Protein AF-0000000066004329 (afdb_homodimer)

InterPro domains:
  IPR001129 Membrane-associated, eicosanoid/glutathione metabolism (MAPEG) protein [PF01124] (19-105)
  IPR023352 Membrane associated eicosanoid/glutathione metabolism-like domain superfamily [G3DSA:1.20.120.550] (9-148)
  IPR023352 Membrane associated eicosanoid/glutathione metabolism-like domain superfamily [SSF161084] (10-147)
  IPR050997 Membrane-associated proteins in eicosanoid and glutathione metabolism [PTHR10250] (18-133)

Radius of gyration: 21.04 Å; Cα contacts (8 Å, |Δi|>4): 322; chains: 2; bounding box: 53×66×55 Å

Structure (mmCIF, N/CA/C/O backbone):
data_AF-0000000066004329-model_v1
#
loop_
_entity.id
_entity.type
_entity.pdbx_description
1 polymer 'Probable microsomal glutathione S-transferase'
#
loop_
_atom_site.group_PDB
_atom_site.id
_atom_site.type_symbol
_atom_site.label_atom_id
_atom_site.label_alt_id
_atom_site.label_comp_id
_atom_site.label_asym_id
_atom_site.label_entity_id
_atom_site.label_seq_id
_atom_site.pdbx_PDB_ins_code
_atom_site.Cartn_x
_atom_site.Cartn_y
_atom_site.Cartn_z
_atom_site.occupancy
_atom_site.B_iso_or_equiv
_atom_site.auth_seq_id
_atom_site.auth_comp_id
_atom_site.auth_asym_id
_atom_site.auth_atom_id
_atom_site.pdbx_PDB_model_num
ATOM 1 N N . MET A 1 1 ? -12.32 36.344 4.898 1 33.34 1 MET A N 1
ATOM 2 C CA . MET A 1 1 ? -11.141 35.875 5.637 1 33.34 1 MET A CA 1
ATOM 3 C C . MET A 1 1 ? -10.461 34.719 4.926 1 33.34 1 MET A C 1
ATOM 5 O O . MET A 1 1 ? -11.117 33.781 4.496 1 33.34 1 MET A O 1
ATOM 9 N N . PRO A 1 2 ? -9.227 34.875 4.246 1 40.78 2 PRO A N 1
ATOM 10 C CA . PRO A 1 2 ? -8.641 33.938 3.309 1 40.78 2 PRO A CA 1
ATOM 11 C C . PRO A 1 2 ? -8.672 32.5 3.838 1 40.78 2 PRO A C 1
ATOM 13 O O . PRO A 1 2 ? -8.539 32.281 5.047 1 40.78 2 PRO A O 1
ATOM 16 N N . PHE A 1 3 ? -9.594 31.609 3.475 1 46.34 3 PHE A N 1
ATOM 17 C CA . PHE A 1 3 ? -9.703 30.188 3.812 1 46.34 3 PHE A CA 1
ATOM 18 C C . PHE A 1 3 ? -8.32 29.578 4.016 1 46.34 3 PHE A C 1
ATOM 20 O O . PHE A 1 3 ? -7.535 29.469 3.072 1 46.34 3 PHE A O 1
ATOM 27 N N . ASP A 1 4 ? -7.598 29.812 5.203 1 58 4 ASP A N 1
ATOM 28 C CA . ASP A 1 4 ? -6.219 29.453 5.535 1 58 4 ASP A CA 1
ATOM 29 C C . ASP A 1 4 ? -5.957 27.984 5.273 1 58 4 ASP A C 1
ATOM 31 O O . ASP A 1 4 ? -6.344 27.125 6.07 1 58 4 ASP A O 1
ATOM 35 N N . THR A 1 5 ? -5.727 27.562 3.998 1 59.38 5 THR A N 1
ATOM 36 C CA . THR A 1 5 ? -5.5 26.219 3.508 1 59.38 5 THR A CA 1
ATOM 37 C C . THR A 1 5 ? -4.48 25.484 4.383 1 59.38 5 THR A C 1
ATOM 39 O O . THR A 1 5 ? -4.516 24.266 4.492 1 59.38 5 THR A O 1
ATOM 42 N N . LYS A 1 6 ? -3.674 26.25 4.965 1 69.44 6 LYS A N 1
ATOM 43 C CA . LYS A 1 6 ? -2.658 25.625 5.809 1 69.44 6 LYS A CA 1
ATOM 44 C C . LYS A 1 6 ? -3.268 25.094 7.105 1 69.44 6 LYS A C 1
ATOM 46 O O . LYS A 1 6 ? -2.75 24.156 7.703 1 69.44 6 LYS A O 1
ATOM 51 N N . SER A 1 7 ? -4.184 25.734 7.461 1 71.12 7 SER A N 1
ATOM 52 C CA . SER A 1 7 ? -4.84 25.297 8.688 1 71.12 7 SER A CA 1
ATOM 53 C C . SER A 1 7 ? -5.629 24 8.445 1 71.12 7 SER A C 1
ATOM 55 O O . SER A 1 7 ? -5.676 23.125 9.312 1 71.12 7 SER A O 1
ATOM 57 N N . ILE A 1 8 ? -6.113 23.891 7.234 1 74.31 8 ILE A N 1
ATOM 58 C CA . ILE A 1 8 ? -6.938 22.719 6.945 1 74.31 8 ILE A CA 1
ATOM 59 C C . ILE A 1 8 ? -6.047 21.547 6.539 1 74.31 8 ILE A C 1
ATOM 61 O O . ILE A 1 8 ? -6.273 20.422 6.965 1 74.31 8 ILE A O 1
ATOM 65 N N . PHE A 1 9 ? -5.023 21.922 5.77 1 88.38 9 PHE A N 1
ATOM 66 C CA . PHE A 1 9 ? -4.09 20.906 5.305 1 88.38 9 PHE A CA 1
ATOM 67 C C . PHE A 1 9 ? -2.67 21.219 5.754 1 88.38 9 PHE A C 1
ATOM 69 O O . PHE A 1 9 ? -1.86 21.719 4.969 1 88.38 9 PHE A O 1
ATOM 76 N N . PRO A 1 10 ? -2.332 20.859 6.988 1 90.56 10 PRO A N 1
ATOM 77 C CA . PRO A 1 10 ? -1.001 21.188 7.512 1 90.56 10 PRO A CA 1
ATOM 78 C C . PRO A 1 10 ? 0.114 20.438 6.781 1 90.56 10 PRO A C 1
ATOM 80 O O . PRO A 1 10 ? -0.111 19.344 6.25 1 90.56 10 PRO A O 1
ATOM 83 N N . ASP A 1 11 ? 1.313 20.953 6.879 1 91.56 11 ASP A N 1
ATOM 84 C CA . ASP A 1 11 ? 2.473 20.406 6.184 1 91.56 11 ASP A CA 1
ATOM 85 C C . ASP A 1 11 ? 2.777 18.984 6.66 1 91.56 11 ASP A C 1
ATOM 87 O O . ASP A 1 11 ? 3.178 18.125 5.867 1 91.56 11 ASP A O 1
ATOM 91 N N . PHE A 1 12 ? 2.576 18.844 7.902 1 93.5 12 PHE A N 1
ATOM 92 C CA . PHE A 1 12 ? 3 17.562 8.445 1 93.5 12 PHE A CA 1
ATOM 93 C C . PHE A 1 12 ? 2.084 16.438 7.973 1 93.5 12 PHE A C 1
ATOM 95 O O . PHE A 1 12 ? 2.42 15.258 8.102 1 93.5 12 PHE A O 1
ATOM 102 N N . ILE A 1 13 ? 0.948 16.75 7.336 1 94.56 13 ILE A N 1
ATOM 103 C CA . ILE A 1 13 ? 0.066 15.766 6.738 1 94.56 13 ILE A CA 1
ATOM 104 C C . ILE A 1 13 ? 0.256 15.75 5.223 1 94.56 13 ILE A C 1
ATOM 106 O O . ILE A 1 13 ? 0.334 14.68 4.609 1 94.56 13 ILE A O 1
ATOM 110 N N . VAL A 1 14 ? 0.381 16.875 4.617 1 94.94 14 VAL A N 1
ATOM 111 C CA . VAL A 1 14 ? 0.378 17 3.164 1 94.94 14 VAL A CA 1
ATOM 112 C C . VAL A 1 14 ? 1.666 16.406 2.596 1 94.94 14 VAL A C 1
ATOM 114 O O . VAL A 1 14 ? 1.635 15.672 1.605 1 94.94 14 VAL A O 1
ATOM 117 N N . PHE A 1 15 ? 2.789 16.688 3.215 1 95.69 15 PHE A N 1
ATOM 118 C CA . PHE A 1 15 ? 4.07 16.266 2.662 1 95.69 15 PHE A CA 1
ATOM 119 C C . PHE A 1 15 ? 4.195 14.75 2.686 1 95.69 15 PHE A C 1
ATOM 121 O O . PHE A 1 15 ? 4.48 14.133 1.659 1 95.69 15 PHE A O 1
ATOM 128 N N . PRO A 1 16 ? 3.932 14.125 3.793 1 97.06 16 PRO A N 1
ATOM 129 C CA . PRO A 1 16 ? 4 12.664 3.762 1 97.06 16 PRO A CA 1
ATOM 130 C C . PRO A 1 16 ? 2.91 12.047 2.891 1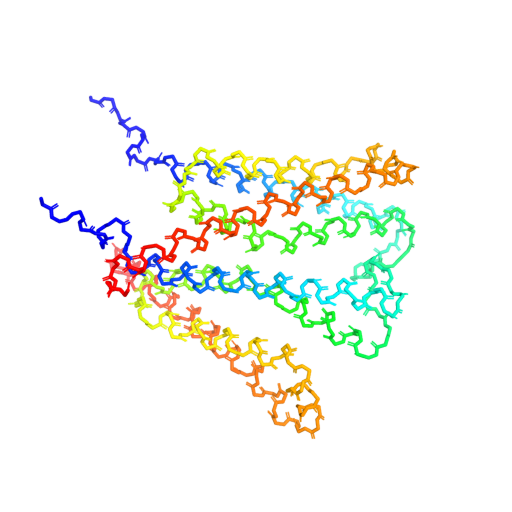 97.06 16 PRO A C 1
ATOM 132 O O . PRO A 1 16 ? 3.102 10.961 2.338 1 97.06 16 PRO A O 1
ATOM 135 N N . SER A 1 17 ? 1.76 12.703 2.787 1 97.25 17 SER A N 1
ATOM 136 C CA . SER A 1 17 ? 0.718 12.219 1.892 1 97.25 17 SER A CA 1
ATOM 137 C C . SER A 1 17 ? 1.188 12.227 0.441 1 97.25 17 SER A C 1
ATOM 139 O O . SER A 1 17 ? 0.884 11.305 -0.322 1 97.25 17 SER A O 1
ATOM 141 N N . ALA A 1 18 ? 1.884 13.273 0.09 1 97 18 ALA A N 1
ATOM 142 C CA . ALA A 1 18 ? 2.42 13.359 -1.266 1 97 18 ALA A CA 1
ATOM 143 C C . ALA A 1 18 ? 3.412 12.234 -1.538 1 97 18 ALA A C 1
ATOM 145 O O . ALA A 1 18 ? 3.326 11.562 -2.566 1 97 18 ALA A O 1
ATOM 146 N N . ILE A 1 19 ? 4.328 11.984 -0.603 1 97.12 19 ILE A N 1
ATOM 147 C CA . ILE A 1 19 ? 5.312 10.914 -0.727 1 97.12 19 ILE A CA 1
ATOM 148 C C . ILE A 1 19 ? 4.598 9.562 -0.813 1 97.12 19 ILE A C 1
ATOM 150 O O . ILE A 1 19 ? 4.934 8.727 -1.653 1 97.12 19 ILE A O 1
ATOM 154 N N . SER A 1 20 ? 3.615 9.359 0.033 1 97.81 20 SER A N 1
ATOM 155 C CA . SER A 1 20 ? 2.873 8.102 0.081 1 97.81 20 SER A CA 1
ATOM 156 C C . SER A 1 20 ? 2.139 7.844 -1.23 1 97.81 20 SER A C 1
ATOM 158 O O . SER A 1 20 ? 2.146 6.723 -1.739 1 97.81 20 SER A O 1
ATOM 160 N N . THR A 1 21 ? 1.52 8.883 -1.76 1 97.56 21 THR A N 1
ATOM 161 C CA . THR A 1 21 ? 0.767 8.742 -3.002 1 97.56 21 THR A CA 1
ATOM 162 C C . THR A 1 21 ? 1.693 8.375 -4.156 1 97.56 21 THR A C 1
ATOM 164 O O . THR A 1 21 ? 1.368 7.504 -4.969 1 97.56 21 THR A O 1
ATOM 167 N N . ILE A 1 22 ? 2.836 8.984 -4.227 1 96.88 22 ILE A N 1
ATOM 168 C CA . ILE A 1 22 ? 3.801 8.672 -5.277 1 96.88 22 ILE A CA 1
ATOM 169 C C . ILE A 1 22 ? 4.348 7.262 -5.078 1 96.88 22 ILE A C 1
ATOM 171 O O . ILE A 1 22 ? 4.531 6.52 -6.043 1 96.88 22 ILE A O 1
ATOM 175 N N . ALA A 1 23 ? 4.629 6.898 -3.873 1 97.12 23 ALA A N 1
ATOM 176 C CA . ALA A 1 23 ? 5.129 5.562 -3.566 1 97.12 23 ALA A CA 1
ATOM 177 C C . ALA A 1 23 ? 4.129 4.488 -3.99 1 97.12 23 ALA A C 1
ATOM 179 O O . ALA A 1 23 ? 4.508 3.488 -4.605 1 97.12 23 ALA A O 1
ATOM 180 N N . ILE A 1 24 ? 2.869 4.707 -3.672 1 97.62 24 ILE A N 1
ATOM 181 C CA . ILE A 1 24 ? 1.822 3.766 -4.055 1 97.62 24 ILE A CA 1
ATOM 182 C C . ILE A 1 24 ? 1.691 3.727 -5.574 1 97.62 24 ILE A C 1
ATOM 184 O O . ILE A 1 24 ? 1.466 2.664 -6.156 1 97.62 24 ILE A O 1
ATOM 188 N N . GLY A 1 25 ? 1.796 4.859 -6.191 1 96.56 25 GLY A N 1
ATOM 189 C CA . GLY A 1 25 ? 1.814 4.898 -7.645 1 96.56 25 GLY A CA 1
ATOM 190 C C . GLY A 1 25 ? 2.947 4.094 -8.25 1 96.56 25 GLY A C 1
ATOM 191 O O . GLY A 1 25 ? 2.744 3.357 -9.219 1 96.56 25 GLY A O 1
ATOM 192 N N . LEU A 1 26 ? 4.125 4.285 -7.738 1 95 26 LEU A N 1
ATOM 193 C CA . LEU A 1 26 ? 5.277 3.525 -8.203 1 95 26 LEU A CA 1
ATOM 194 C C . LEU A 1 26 ? 5.039 2.027 -8.047 1 95 26 LEU A C 1
ATOM 196 O O . LEU A 1 26 ? 5.336 1.247 -8.953 1 95 26 LEU A O 1
ATOM 200 N N . TRP A 1 27 ? 4.586 1.646 -6.891 1 95.56 27 TRP A N 1
ATOM 201 C CA . TRP A 1 27 ? 4.246 0.251 -6.637 1 95.56 27 TRP A CA 1
ATOM 202 C C . TRP A 1 27 ? 3.262 -0.268 -7.68 1 95.56 27 TRP A C 1
ATOM 204 O O . TRP A 1 27 ? 3.395 -1.396 -8.164 1 95.56 27 TRP A O 1
ATOM 214 N N . SER A 1 28 ? 2.264 0.532 -8.07 1 95.81 28 SER A N 1
ATOM 215 C CA . SER A 1 28 ? 1.274 0.151 -9.078 1 95.81 28 SER A CA 1
ATOM 216 C C . SER A 1 28 ? 1.923 -0.049 -10.445 1 95.81 28 SER A C 1
ATOM 218 O O . SER A 1 28 ? 1.551 -0.961 -11.18 1 95.81 28 SER A O 1
ATOM 220 N N . VAL A 1 29 ? 2.787 0.798 -10.789 1 93.5 29 VAL A N 1
ATOM 221 C CA . VAL A 1 29 ? 3.512 0.669 -12.047 1 93.5 29 VAL A CA 1
ATOM 222 C C . VAL A 1 29 ? 4.32 -0.626 -12.047 1 93.5 29 VAL A C 1
ATOM 224 O O . VAL A 1 29 ? 4.332 -1.357 -13.047 1 93.5 29 VAL A O 1
ATOM 227 N N . GLN A 1 30 ? 4.973 -0.889 -10.969 1 93.38 30 GLN A N 1
ATOM 228 C CA . GLN A 1 30 ? 5.754 -2.115 -10.852 1 93.38 30 GLN A CA 1
ATOM 229 C C . GLN A 1 30 ? 4.859 -3.348 -10.945 1 93.38 30 GLN A C 1
ATOM 231 O O . GLN A 1 30 ? 5.25 -4.363 -11.523 1 93.38 30 GLN A O 1
ATOM 236 N N . ALA A 1 31 ? 3.703 -3.25 -10.336 1 93.94 31 ALA A N 1
ATOM 237 C CA . ALA A 1 31 ? 2.738 -4.344 -10.438 1 93.94 31 ALA A CA 1
ATOM 238 C C . ALA A 1 31 ? 2.35 -4.602 -11.891 1 93.94 31 ALA A C 1
ATOM 240 O O . ALA A 1 31 ? 2.262 -5.754 -12.32 1 93.94 31 ALA A O 1
ATOM 241 N N . TYR A 1 32 ? 2.129 -3.537 -12.57 1 92.5 32 TYR A N 1
ATOM 242 C CA . TYR A 1 32 ? 1.794 -3.652 -13.984 1 92.5 32 TYR A CA 1
ATOM 243 C C . TYR A 1 32 ? 2.941 -4.277 -14.766 1 92.5 32 TYR A C 1
ATOM 245 O O . TYR A 1 32 ? 2.725 -5.164 -15.594 1 92.5 32 TYR A O 1
ATOM 253 N N . LYS A 1 33 ? 4.09 -3.785 -14.523 1 91.94 33 LYS A N 1
ATOM 254 C CA . LYS A 1 33 ? 5.27 -4.328 -15.195 1 91.94 33 LYS A CA 1
ATOM 255 C C . LYS A 1 33 ? 5.426 -5.82 -14.906 1 91.94 33 LYS A C 1
ATOM 257 O O . LYS A 1 33 ? 5.797 -6.59 -15.797 1 91.94 33 LYS A O 1
ATOM 262 N N . LEU A 1 34 ? 5.164 -6.234 -13.68 1 93.06 34 LEU A N 1
ATOM 263 C CA . LEU A 1 34 ? 5.238 -7.645 -13.32 1 93.06 34 LEU A CA 1
ATOM 264 C C . LEU A 1 34 ? 4.195 -8.453 -14.078 1 93.06 34 LEU A C 1
ATOM 266 O O . LEU A 1 34 ? 4.48 -9.562 -14.547 1 93.06 34 LEU A O 1
ATOM 270 N N . GLY A 1 35 ? 2.957 -7.934 -14.18 1 92.62 35 GLY A N 1
ATOM 271 C CA . GLY A 1 35 ? 1.934 -8.602 -14.969 1 92.62 35 GLY A CA 1
ATOM 272 C C . GLY A 1 35 ? 2.346 -8.828 -16.406 1 92.62 35 GLY A C 1
ATOM 273 O O . GLY A 1 35 ? 2.141 -9.914 -16.953 1 92.62 35 GLY A O 1
ATOM 274 N N . GLU A 1 36 ? 2.939 -7.773 -17 1 93.69 36 GLU A N 1
ATOM 275 C CA . GLU A 1 36 ? 3.418 -7.883 -18.375 1 93.69 36 GLU A CA 1
ATOM 276 C C . GLU A 1 36 ? 4.543 -8.906 -18.484 1 93.69 36 GLU A C 1
ATOM 278 O O . GLU A 1 36 ? 4.605 -9.664 -19.469 1 93.69 36 GLU A O 1
ATOM 283 N N . ALA A 1 37 ? 5.395 -8.914 -17.516 1 91.62 37 ALA A N 1
ATOM 284 C CA . ALA A 1 37 ? 6.508 -9.859 -17.516 1 91.62 37 ALA A CA 1
ATOM 285 C C . ALA A 1 37 ? 6.004 -11.297 -17.391 1 91.62 37 ALA A C 1
ATOM 287 O O . ALA A 1 37 ? 6.57 -12.211 -18 1 91.62 37 ALA A O 1
ATOM 288 N N . ARG A 1 38 ? 4.988 -11.531 -16.641 1 93 38 ARG A N 1
ATOM 289 C CA . ARG A 1 38 ? 4.418 -12.867 -16.516 1 93 38 ARG A CA 1
ATOM 290 C C . ARG A 1 38 ? 3.895 -13.383 -17.844 1 93 38 ARG A C 1
ATOM 292 O O . ARG A 1 38 ? 4.059 -14.555 -18.172 1 93 38 ARG A O 1
ATOM 299 N N . LYS A 1 39 ? 3.289 -12.477 -18.562 1 93.75 39 LYS A N 1
ATOM 300 C CA . LYS A 1 39 ? 2.807 -12.844 -19.891 1 93.75 39 LYS A CA 1
ATOM 301 C C . LYS A 1 39 ? 3.969 -13.125 -20.844 1 93.75 39 LYS A C 1
ATOM 303 O O . LYS A 1 39 ? 3.951 -14.109 -21.578 1 93.75 39 LYS A O 1
ATOM 308 N N . ARG A 1 40 ? 4.91 -12.328 -20.797 1 93.44 40 ARG A N 1
ATOM 309 C CA . ARG A 1 40 ? 6.055 -12.406 -21.703 1 93.44 40 ARG A CA 1
ATOM 310 C C . ARG A 1 40 ? 6.855 -13.68 -21.453 1 93.44 40 ARG A C 1
ATOM 312 O O . ARG A 1 40 ? 7.312 -14.328 -22.406 1 93.44 40 ARG A O 1
ATOM 319 N N . TYR A 1 41 ? 7.035 -14.102 -20.188 1 93.94 41 TYR A N 1
ATOM 320 C CA . TYR A 1 41 ? 7.891 -15.227 -19.844 1 93.94 41 TYR A CA 1
ATOM 321 C C . TYR A 1 41 ? 7.062 -16.453 -19.484 1 93.94 41 TYR A C 1
ATOM 323 O O . TYR A 1 41 ? 7.605 -17.484 -19.094 1 93.94 41 TYR A O 1
ATOM 331 N N . ASN A 1 42 ? 5.727 -16.328 -19.516 1 93.31 42 ASN A N 1
ATOM 332 C CA . ASN A 1 42 ? 4.785 -17.422 -19.297 1 93.31 42 ASN A CA 1
ATOM 333 C C . ASN A 1 42 ? 4.957 -18.031 -17.906 1 93.31 42 ASN A C 1
ATOM 335 O O . ASN A 1 42 ? 5.102 -19.25 -17.766 1 93.31 42 ASN A O 1
ATOM 339 N N . VAL A 1 43 ? 5.086 -17.25 -16.922 1 91.31 43 VAL A N 1
ATOM 340 C CA . VAL A 1 43 ? 5.152 -17.656 -15.531 1 91.31 43 VAL A CA 1
ATOM 341 C C . VAL A 1 43 ? 3.842 -17.312 -14.828 1 91.31 43 VAL A C 1
ATOM 343 O O . VAL A 1 43 ? 3.502 -16.141 -14.672 1 91.31 43 VAL A O 1
ATOM 346 N N . LYS A 1 44 ? 3.137 -18.344 -14.383 1 88.5 44 LYS A N 1
ATOM 347 C CA . LYS A 1 44 ? 1.84 -18.125 -13.75 1 88.5 44 LYS A CA 1
ATOM 348 C C . LYS A 1 44 ? 2 -17.797 -12.266 1 88.5 44 LYS A C 1
ATOM 350 O O . LYS A 1 44 ? 2.82 -18.406 -11.578 1 88.5 44 LYS A O 1
ATOM 355 N N . ALA A 1 45 ? 1.185 -16.922 -11.773 1 86.38 45 ALA A N 1
ATOM 356 C CA . ALA A 1 45 ? 1.161 -16.625 -10.336 1 86.38 45 ALA A CA 1
ATOM 357 C C . ALA A 1 45 ? 0.725 -17.859 -9.539 1 86.38 45 ALA A C 1
ATOM 359 O O . ALA A 1 45 ? -0.097 -18.641 -10.008 1 86.38 45 ALA A O 1
ATOM 360 N N . PRO A 1 46 ? 1.334 -18.031 -8.477 1 87.75 46 PRO A N 1
ATOM 361 C CA . PRO A 1 46 ? 2.217 -17.219 -7.641 1 87.75 46 PRO A CA 1
ATOM 362 C C . PRO A 1 46 ? 3.691 -17.562 -7.82 1 87.75 46 PRO A C 1
ATOM 364 O O . PRO A 1 46 ? 4.523 -17.203 -6.984 1 87.75 46 PRO A O 1
ATOM 367 N N . HIS A 1 47 ? 4.027 -18.297 -8.844 1 88.12 47 HIS A N 1
ATOM 368 C CA . HIS A 1 47 ? 5.406 -18.703 -9.086 1 88.12 47 HIS A CA 1
ATOM 369 C C . HIS A 1 47 ? 6.297 -17.5 -9.359 1 88.12 47 HIS A C 1
ATOM 371 O O . HIS A 1 47 ? 5.867 -16.547 -10.008 1 88.12 47 HIS A O 1
ATOM 377 N N . VAL A 1 48 ? 7.508 -17.531 -8.812 1 88.44 48 VAL A N 1
ATOM 378 C CA . VAL A 1 48 ? 8.398 -16.406 -9.031 1 88.44 48 VAL A CA 1
ATOM 379 C C . VAL A 1 48 ? 9.734 -16.891 -9.586 1 88.44 48 VAL A C 1
ATOM 381 O O . VAL A 1 48 ? 10.703 -16.125 -9.648 1 88.44 48 VAL A O 1
ATOM 384 N N . GLN A 1 49 ? 9.805 -18.109 -9.969 1 88.81 49 GLN A N 1
ATOM 385 C CA . GLN A 1 49 ? 11.031 -18.641 -10.547 1 88.81 49 GLN A CA 1
ATOM 386 C C . GLN A 1 49 ? 10.922 -18.734 -12.07 1 88.81 49 GLN A C 1
ATOM 388 O O . GLN A 1 49 ? 9.867 -19.062 -12.602 1 88.81 49 GLN A O 1
ATOM 393 N N . GLY A 1 50 ? 12 -18.406 -12.758 1 88 50 GLY A N 1
ATOM 394 C CA . GLY A 1 50 ? 12.047 -18.453 -14.211 1 88 50 GLY A CA 1
ATOM 395 C C . GLY A 1 50 ? 13.234 -17.719 -14.797 1 88 50 GLY A C 1
ATOM 396 O O . GLY A 1 50 ? 14.367 -17.922 -14.367 1 88 50 GLY A O 1
ATOM 397 N N . ASP A 1 51 ? 12.984 -16.953 -15.828 1 90.5 51 ASP A N 1
ATOM 398 C CA . ASP A 1 51 ? 14.008 -16.141 -16.5 1 90.5 51 ASP A CA 1
ATOM 399 C C . ASP A 1 51 ? 14.602 -15.109 -15.531 1 90.5 51 ASP A C 1
ATOM 401 O O . ASP A 1 51 ? 13.883 -14.531 -14.719 1 90.5 51 ASP A O 1
ATOM 405 N N . PRO A 1 52 ? 15.898 -14.953 -15.625 1 87.44 52 PRO A N 1
ATOM 406 C CA . PRO A 1 52 ? 16.562 -14.016 -14.711 1 87.44 52 PRO A CA 1
ATOM 407 C C . PRO A 1 52 ? 15.945 -12.617 -14.758 1 87.44 52 PRO A C 1
ATOM 409 O O . PRO A 1 52 ? 15.852 -11.945 -13.727 1 87.44 52 PRO A O 1
ATOM 412 N N . GLU A 1 53 ? 15.617 -12.227 -15.922 1 86.75 53 GLU A N 1
ATOM 413 C CA . GLU A 1 53 ? 15 -10.906 -16.031 1 86.75 53 GLU A CA 1
ATOM 414 C C . GLU A 1 53 ? 13.633 -10.867 -15.359 1 86.75 53 GLU A C 1
ATOM 416 O O . GLU A 1 53 ? 13.281 -9.883 -14.711 1 86.75 53 GLU A O 1
ATOM 421 N N . PHE A 1 54 ? 12.898 -11.906 -15.5 1 91.38 54 PHE A N 1
ATOM 422 C CA . PHE A 1 54 ? 11.617 -12 -14.82 1 91.38 54 PHE A CA 1
ATOM 423 C C . PHE A 1 54 ? 11.805 -11.992 -13.305 1 91.38 54 PHE A C 1
ATOM 425 O O . PHE A 1 54 ? 11.102 -11.273 -12.594 1 91.38 54 PHE A O 1
ATOM 432 N N . GLU A 1 55 ? 12.766 -12.773 -12.852 1 89.88 55 GLU A N 1
ATOM 433 C CA . GLU A 1 55 ? 13.023 -12.859 -11.422 1 89.88 55 GLU A CA 1
ATOM 434 C C . GLU A 1 55 ? 13.414 -11.5 -10.844 1 89.88 55 GLU A C 1
ATOM 436 O O . GLU A 1 55 ? 13.062 -11.172 -9.711 1 89.88 55 GLU A O 1
ATOM 441 N N . ARG A 1 56 ? 14.125 -10.781 -11.633 1 87.44 56 ARG A N 1
ATOM 442 C CA . ARG A 1 56 ? 14.516 -9.445 -11.188 1 87.44 56 ARG A CA 1
ATOM 443 C C . ARG A 1 56 ? 13.305 -8.539 -11.047 1 87.44 56 ARG A C 1
ATOM 445 O O . ARG A 1 56 ? 13.164 -7.836 -10.047 1 87.44 56 ARG A O 1
ATOM 452 N N . ILE A 1 57 ? 12.438 -8.508 -12.023 1 89.62 57 ILE A N 1
ATOM 453 C CA . ILE A 1 57 ? 11.227 -7.691 -11.992 1 89.62 57 ILE A CA 1
ATOM 454 C C . ILE A 1 57 ? 10.352 -8.102 -10.812 1 89.62 57 ILE A C 1
ATOM 456 O O . ILE A 1 57 ? 9.844 -7.242 -10.086 1 89.62 57 ILE A O 1
ATOM 460 N N . ALA A 1 58 ? 10.258 -9.406 -10.617 1 91.25 58 ALA A N 1
ATOM 461 C CA . ALA A 1 58 ? 9.453 -9.922 -9.516 1 91.25 58 ALA A CA 1
ATOM 462 C C . ALA A 1 58 ? 10.039 -9.516 -8.172 1 91.25 58 ALA A C 1
ATOM 464 O O . ALA A 1 58 ? 9.297 -9.148 -7.254 1 91.25 58 ALA A O 1
ATOM 465 N N . HIS A 1 59 ? 11.305 -9.57 -8.078 1 89.19 59 HIS A N 1
ATOM 466 C CA . HIS A 1 59 ? 11.984 -9.211 -6.832 1 89.19 59 HIS A CA 1
ATOM 467 C C . HIS A 1 59 ? 11.805 -7.727 -6.516 1 89.19 59 HIS A C 1
ATOM 469 O O . HIS A 1 59 ? 11.586 -7.359 -5.359 1 89.19 59 HIS A O 1
ATOM 475 N N . GLU A 1 60 ? 11.945 -6.902 -7.496 1 88.5 60 GLU A N 1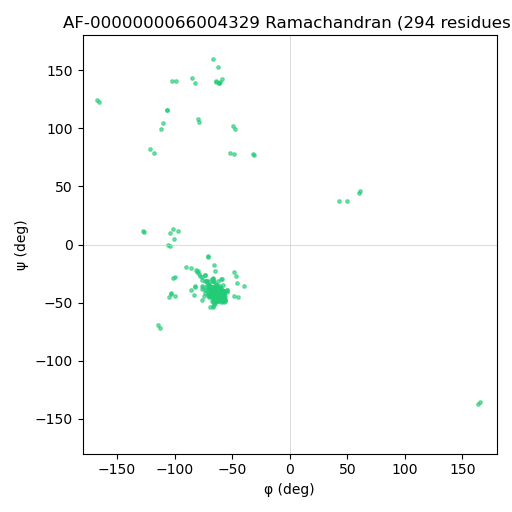
ATOM 476 C CA . GLU A 1 60 ? 11.766 -5.465 -7.305 1 88.5 60 GLU A CA 1
ATOM 477 C C . GLU A 1 60 ? 10.359 -5.152 -6.809 1 88.5 60 GLU A C 1
ATOM 479 O O . GLU A 1 60 ? 10.18 -4.367 -5.875 1 88.5 60 GLU A O 1
ATOM 484 N N . TYR A 1 61 ? 9.445 -5.73 -7.457 1 92.75 61 TYR A N 1
ATOM 485 C CA . TYR A 1 61 ? 8.055 -5.547 -7.055 1 92.75 61 TYR A CA 1
ATOM 486 C C . TYR A 1 61 ? 7.844 -5.996 -5.613 1 92.75 61 TYR A C 1
ATOM 488 O O . TYR A 1 61 ? 7.234 -5.277 -4.82 1 92.75 61 TYR A O 1
ATOM 496 N N . GLN A 1 62 ? 8.375 -7.141 -5.324 1 92.06 62 GLN A N 1
ATOM 497 C CA . GLN A 1 62 ? 8.203 -7.691 -3.984 1 92.06 62 GLN A CA 1
ATOM 498 C C . GLN A 1 62 ? 8.867 -6.805 -2.936 1 92.06 62 GLN A C 1
ATOM 500 O O . GLN A 1 62 ? 8.312 -6.598 -1.851 1 92.06 62 GLN A O 1
ATOM 505 N N . ASN A 1 63 ? 10.016 -6.32 -3.213 1 89.94 63 ASN A N 1
ATOM 506 C CA . ASN A 1 63 ? 10.742 -5.438 -2.307 1 89.94 63 ASN A CA 1
ATOM 507 C C . ASN A 1 63 ? 9.938 -4.176 -1.995 1 89.94 63 ASN A C 1
ATOM 509 O O . ASN A 1 63 ? 9.828 -3.779 -0.834 1 89.94 63 ASN A O 1
ATOM 513 N N . THR A 1 64 ? 9.438 -3.615 -3.02 1 93.12 64 THR A N 1
ATOM 514 C CA . THR A 1 64 ? 8.633 -2.414 -2.826 1 93.12 64 THR A CA 1
ATOM 515 C C . THR A 1 64 ? 7.34 -2.74 -2.08 1 93.12 64 THR A C 1
ATOM 517 O O . THR A 1 64 ? 6.914 -1.981 -1.209 1 93.12 64 THR A O 1
ATOM 520 N N . SER A 1 65 ? 6.75 -3.82 -2.404 1 94.69 65 SER A N 1
ATOM 521 C CA . SER A 1 65 ? 5.516 -4.246 -1.752 1 94.69 65 SER A CA 1
ATOM 522 C C . SER A 1 65 ? 5.715 -4.41 -0.249 1 94.69 65 SER A C 1
ATOM 524 O O . SER A 1 65 ? 4.883 -3.969 0.545 1 94.69 65 SER A O 1
ATOM 526 N N . GLU A 1 66 ? 6.789 -4.961 0.156 1 92.69 66 GLU A N 1
ATOM 527 C CA . GLU A 1 66 ? 7.086 -5.191 1.567 1 92.69 66 GLU A CA 1
ATOM 528 C C . GLU A 1 66 ? 7.43 -3.887 2.279 1 92.69 66 GLU A C 1
ATOM 530 O O . GLU A 1 66 ? 7.156 -3.736 3.473 1 92.69 66 GLU A O 1
ATOM 535 N N . ALA A 1 67 ? 7.988 -3.043 1.566 1 93.56 67 ALA A N 1
ATOM 536 C CA . ALA A 1 67 ? 8.477 -1.804 2.164 1 93.56 67 ALA A CA 1
ATOM 537 C C . ALA A 1 67 ? 7.332 -0.822 2.4 1 93.56 67 ALA A C 1
ATOM 539 O O . ALA A 1 67 ? 7.402 0.022 3.297 1 93.56 67 ALA A O 1
ATOM 540 N N . LEU A 1 68 ? 6.273 -0.885 1.639 1 95.5 68 LEU A N 1
ATOM 541 C CA . LEU A 1 68 ? 5.191 0.09 1.701 1 95.5 68 LEU A CA 1
ATOM 542 C C . LEU A 1 68 ? 4.605 0.159 3.107 1 95.5 68 LEU A C 1
ATOM 544 O O . LEU A 1 68 ? 4.367 1.25 3.633 1 95.5 68 LEU A O 1
ATOM 548 N N . GLY A 1 69 ? 4.41 -0.973 3.738 1 94 69 GLY A N 1
ATOM 549 C CA . GLY A 1 69 ? 3.814 -1.016 5.062 1 94 69 GLY A CA 1
ATOM 550 C C . GLY A 1 69 ? 4.672 -0.354 6.125 1 94 69 GLY A C 1
ATOM 551 O O . GLY A 1 69 ? 4.172 0.033 7.184 1 94 69 GLY A O 1
ATOM 552 N N . ALA A 1 70 ? 5.883 -0.268 5.871 1 94.31 70 ALA A N 1
ATOM 553 C CA . ALA A 1 70 ? 6.797 0.309 6.852 1 94.31 70 ALA A CA 1
ATOM 554 C C . ALA A 1 70 ? 7.109 1.765 6.52 1 94.31 70 ALA A C 1
ATOM 556 O O . ALA A 1 70 ? 7.102 2.627 7.398 1 94.31 70 ALA A O 1
ATOM 557 N N . ILE A 1 71 ? 7.379 2.055 5.273 1 96.31 71 ILE A N 1
ATOM 558 C CA . ILE A 1 71 ? 7.898 3.361 4.879 1 96.31 71 ILE A CA 1
ATOM 559 C C . ILE A 1 71 ? 6.812 4.418 5.047 1 96.31 71 ILE A C 1
ATOM 561 O O . ILE A 1 71 ? 7.098 5.559 5.422 1 96.31 71 ILE A O 1
ATOM 565 N N . ILE A 1 72 ? 5.57 4.105 4.789 1 96.94 72 ILE A N 1
ATOM 566 C CA . ILE A 1 72 ? 4.492 5.086 4.812 1 96.94 72 ILE A CA 1
ATOM 567 C C . ILE A 1 72 ? 4.23 5.535 6.25 1 96.94 72 ILE A C 1
ATOM 569 O O . ILE A 1 72 ? 4.305 6.727 6.559 1 96.94 72 ILE A O 1
ATOM 573 N N . PRO A 1 73 ? 3.992 4.609 7.176 1 96.25 73 PRO A N 1
ATOM 574 C CA . PRO A 1 73 ? 3.818 5.102 8.547 1 96.25 73 PRO A CA 1
ATOM 575 C C . PRO A 1 73 ? 5.066 5.793 9.086 1 96.25 73 PRO A C 1
ATOM 577 O O . PRO A 1 73 ? 4.961 6.758 9.852 1 96.25 73 PRO A O 1
ATOM 580 N N . ALA A 1 74 ? 6.215 5.312 8.75 1 96.69 74 ALA A N 1
ATOM 581 C CA . ALA A 1 74 ? 7.445 5.953 9.211 1 96.69 74 ALA A CA 1
ATOM 582 C C . ALA A 1 74 ? 7.531 7.395 8.719 1 96.69 74 ALA A C 1
ATOM 584 O O . ALA A 1 74 ? 7.965 8.281 9.453 1 96.69 74 ALA A O 1
ATOM 585 N N . THR A 1 75 ? 7.176 7.637 7.5 1 97.38 75 THR A N 1
ATOM 586 C CA . THR A 1 75 ? 7.203 8.977 6.926 1 97.38 75 THR A CA 1
ATOM 587 C C . THR A 1 75 ? 6.223 9.898 7.652 1 97.38 75 THR A C 1
ATOM 589 O O . THR A 1 75 ? 6.555 11.039 7.969 1 97.38 75 THR A O 1
ATOM 592 N N . PHE A 1 76 ? 5.02 9.422 7.949 1 97.25 76 PHE A N 1
ATOM 593 C CA . PHE A 1 76 ? 4.023 10.211 8.664 1 97.25 76 PHE A CA 1
ATOM 594 C C . PHE A 1 76 ? 4.488 10.516 10.086 1 97.25 76 PHE A C 1
ATOM 596 O O . PHE A 1 76 ? 4.359 11.648 10.555 1 97.25 76 PHE A O 1
ATOM 603 N N . MET A 1 77 ? 5.02 9.5 10.75 1 96.5 77 MET A N 1
ATOM 604 C CA . MET A 1 77 ? 5.449 9.688 12.133 1 96.5 77 MET A CA 1
ATOM 605 C C . MET A 1 77 ? 6.625 10.664 12.203 1 96.5 77 MET A C 1
ATOM 607 O O . MET A 1 77 ? 6.648 11.547 13.062 1 96.5 77 MET A O 1
ATOM 611 N N . PHE A 1 78 ? 7.566 10.461 11.359 1 97.31 78 PHE A N 1
ATOM 612 C CA . PHE A 1 78 ? 8.695 11.383 11.32 1 97.31 78 PHE A CA 1
ATOM 613 C C . PHE A 1 78 ? 8.227 12.805 11.055 1 97.31 78 PHE A C 1
ATOM 615 O O . PHE A 1 78 ? 8.695 13.75 11.688 1 97.31 78 PHE A O 1
ATOM 622 N N . SER A 1 79 ? 7.359 12.984 10.086 1 96.44 79 SER A N 1
ATOM 623 C CA . SER A 1 79 ? 6.82 14.297 9.727 1 96.44 79 SER A CA 1
ATOM 624 C C . SER A 1 79 ? 6.141 14.953 10.93 1 96.44 79 SER A C 1
ATOM 626 O O . SER A 1 79 ? 6.312 16.156 11.164 1 96.44 79 SER A O 1
ATOM 628 N N . TYR A 1 80 ? 5.43 14.164 11.711 1 95.25 80 TYR A N 1
ATOM 629 C CA . TYR A 1 80 ? 4.648 14.68 12.828 1 95.25 80 TYR A CA 1
ATOM 630 C C . TYR A 1 80 ? 5.547 15.023 14.008 1 95.25 80 TYR A C 1
ATOM 632 O O . TYR A 1 80 ? 5.379 16.062 14.641 1 95.25 80 TYR A O 1
ATOM 640 N N . TYR A 1 81 ? 6.527 14.25 14.25 1 94.5 81 TYR A N 1
ATOM 641 C CA . TYR A 1 81 ? 7.258 14.375 15.508 1 94.5 81 TYR A CA 1
ATOM 642 C C . TYR A 1 81 ? 8.547 15.164 15.312 1 94.5 81 TYR A C 1
ATOM 644 O O . TYR A 1 81 ? 9.078 15.734 16.266 1 94.5 81 TYR A O 1
ATOM 652 N N . ILE A 1 82 ? 9.133 15.148 14.164 1 95.25 82 ILE A N 1
ATOM 653 C CA . ILE A 1 82 ? 10.445 15.758 13.953 1 95.25 82 ILE A CA 1
ATOM 654 C C . ILE A 1 82 ? 10.312 16.969 13.031 1 95.25 82 ILE A C 1
ATOM 656 O O . ILE A 1 82 ? 10.383 18.109 13.484 1 95.25 82 ILE A O 1
ATOM 660 N N . SER A 1 83 ? 10.055 16.734 11.727 1 96.25 83 SER A N 1
ATOM 661 C CA . SER A 1 83 ? 10.039 17.828 10.758 1 96.25 83 SER A CA 1
ATOM 662 C C . SER A 1 83 ? 9.391 17.406 9.445 1 96.25 83 SER A C 1
ATOM 664 O O . SER A 1 83 ? 9.852 16.453 8.805 1 96.25 83 SER A O 1
ATOM 666 N N . PRO A 1 84 ? 8.367 18.094 9.023 1 95.81 84 PRO A N 1
ATOM 667 C CA . PRO A 1 84 ? 7.746 17.781 7.738 1 95.81 84 PRO A CA 1
ATOM 668 C C . PRO A 1 84 ? 8.711 17.922 6.562 1 95.81 84 PRO A C 1
ATOM 670 O O . PRO A 1 84 ? 8.695 17.109 5.641 1 95.81 84 PRO A O 1
ATOM 673 N N . LYS A 1 85 ? 9.484 18.984 6.609 1 95.62 85 LYS A N 1
ATOM 674 C CA . LYS A 1 85 ? 10.414 19.234 5.508 1 95.62 85 LYS A CA 1
ATOM 675 C C . LYS A 1 85 ? 11.445 18.109 5.395 1 95.62 85 LYS A C 1
ATOM 677 O O . LYS A 1 85 ? 11.734 17.641 4.293 1 95.62 85 LYS A O 1
ATOM 682 N N . CYS A 1 86 ? 11.992 17.703 6.5 1 95.88 86 CYS A N 1
ATOM 683 C CA . CYS A 1 86 ? 12.969 16.625 6.496 1 95.88 86 CYS A CA 1
ATOM 684 C C . CYS A 1 86 ? 12.328 15.305 6.086 1 95.88 86 CYS A C 1
ATOM 686 O O . CYS A 1 86 ? 12.969 14.477 5.434 1 95.88 86 CYS A O 1
ATOM 688 N N . SER A 1 87 ? 11.141 15.102 6.539 1 96.81 87 SER A N 1
ATOM 689 C CA . SER A 1 87 ? 10.398 13.914 6.129 1 96.81 87 SER A CA 1
ATOM 690 C C . SER A 1 87 ? 10.234 13.852 4.613 1 96.81 87 SER A C 1
ATOM 692 O O . SER A 1 87 ? 10.391 12.789 4.012 1 96.81 87 SER A O 1
ATOM 694 N N . LEU A 1 88 ? 9.922 14.953 4.027 1 96.12 88 LEU A N 1
ATOM 695 C CA . LEU A 1 88 ? 9.789 15.055 2.576 1 96.12 88 LEU A CA 1
ATOM 696 C C . LEU A 1 88 ? 11.094 14.68 1.883 1 96.12 88 LEU A C 1
ATOM 698 O O . LEU A 1 88 ? 11.086 13.945 0.891 1 96.12 88 LEU A O 1
ATOM 702 N N . LEU A 1 89 ? 12.125 15.219 2.414 1 96.06 89 LEU A N 1
ATOM 703 C CA . LEU A 1 89 ? 13.438 14.969 1.822 1 96.06 89 LEU A CA 1
ATOM 704 C C . LEU A 1 89 ? 13.812 13.492 1.94 1 96.06 89 LEU A C 1
ATOM 706 O O . LEU A 1 89 ? 14.195 12.867 0.952 1 96.06 89 LEU A O 1
ATOM 710 N N . LEU A 1 90 ? 13.727 12.953 3.107 1 96.12 90 LEU A N 1
ATOM 711 C CA . LEU A 1 90 ? 14.094 11.562 3.346 1 96.12 90 LEU A CA 1
ATOM 712 C C . LEU A 1 90 ? 13.188 10.617 2.572 1 96.12 90 LEU A C 1
ATOM 714 O O . LEU A 1 90 ? 13.656 9.656 1.959 1 96.12 90 LEU A O 1
ATOM 718 N N . GLY A 1 91 ? 11.875 10.852 2.656 1 97 91 GLY A N 1
ATOM 719 C CA . GLY A 1 91 ? 10.961 10.062 1.845 1 97 91 GLY A CA 1
ATOM 720 C C . GLY A 1 91 ? 11.234 10.172 0.357 1 97 91 GLY A C 1
ATOM 721 O O . GLY A 1 91 ? 11.141 9.188 -0.372 1 97 91 GLY A O 1
ATOM 722 N N . GLY A 1 92 ? 11.531 11.344 -0.055 1 96.56 92 GLY A N 1
ATOM 723 C CA . GLY A 1 92 ? 11.891 11.555 -1.449 1 96.56 92 GLY A CA 1
ATOM 724 C C . GLY A 1 92 ? 13.109 10.766 -1.876 1 96.56 92 GLY A C 1
ATOM 725 O O . GLY A 1 92 ? 13.141 10.195 -2.969 1 96.56 92 GLY A O 1
ATOM 726 N N . THR A 1 93 ? 14.062 10.789 -1.079 1 94.94 93 THR A N 1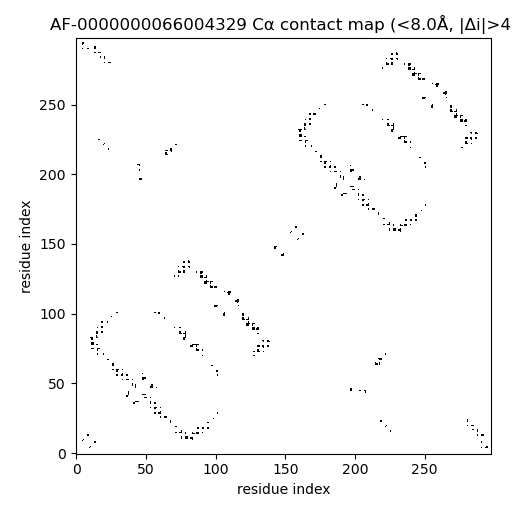
ATOM 727 C CA . THR A 1 93 ? 15.273 10.039 -1.394 1 94.94 93 THR A CA 1
ATOM 728 C C . THR A 1 93 ? 14.969 8.547 -1.495 1 94.94 93 THR A C 1
ATOM 730 O O . THR A 1 93 ? 15.523 7.855 -2.354 1 94.94 93 THR A O 1
ATOM 733 N N . TRP A 1 94 ? 14.164 8.039 -0.6 1 95.19 94 TRP A N 1
ATOM 734 C CA . TRP A 1 94 ? 13.742 6.648 -0.681 1 95.19 94 TRP A CA 1
ATOM 735 C C . TRP A 1 94 ? 13.047 6.363 -2.01 1 95.19 94 TRP A C 1
ATOM 737 O O . TRP A 1 94 ? 13.336 5.355 -2.662 1 95.19 94 TRP A O 1
ATOM 747 N N . LEU A 1 95 ? 12.242 7.254 -2.412 1 94.94 95 LEU A N 1
ATOM 748 C CA . LEU A 1 95 ? 11.523 7.113 -3.672 1 94.94 95 LEU A CA 1
ATOM 749 C C . LEU A 1 95 ? 12.484 7.078 -4.852 1 94.94 95 LEU A C 1
ATOM 751 O O . LEU A 1 95 ? 12.336 6.254 -5.758 1 94.94 95 LEU A O 1
ATOM 755 N N . VAL A 1 96 ? 13.383 7.961 -4.84 1 91.81 96 VAL A N 1
ATOM 756 C CA . VAL A 1 96 ? 14.359 8.039 -5.922 1 91.81 96 VAL A CA 1
ATOM 757 C C . VAL A 1 96 ? 15.141 6.727 -6.008 1 91.81 96 VAL A C 1
ATOM 759 O O . VAL A 1 96 ? 15.398 6.223 -7.102 1 91.81 96 VAL A O 1
ATOM 762 N N . SER A 1 97 ? 15.5 6.18 -4.91 1 89.44 97 SER A N 1
ATOM 763 C CA . SER A 1 97 ? 16.234 4.918 -4.875 1 89.44 97 SER A CA 1
ATOM 764 C C . SER A 1 97 ? 15.414 3.793 -5.508 1 89.44 97 SER A C 1
ATOM 766 O O . SER A 1 97 ? 15.953 2.973 -6.25 1 89.44 97 SER A O 1
ATOM 768 N N . LYS A 1 98 ? 14.141 3.807 -5.258 1 90.38 98 LYS A N 1
ATOM 769 C CA . LYS A 1 98 ? 13.273 2.777 -5.824 1 90.38 98 LYS A CA 1
ATOM 770 C C . LYS A 1 98 ? 13.094 2.971 -7.328 1 90.38 98 LYS A C 1
ATOM 772 O O . LYS A 1 98 ? 13 1.996 -8.078 1 90.38 98 LYS A O 1
ATOM 777 N N . MET A 1 99 ? 13.031 4.16 -7.727 1 88.31 99 MET A N 1
ATOM 778 C CA . MET A 1 99 ? 12.883 4.457 -9.148 1 88.31 99 MET A CA 1
ATOM 779 C C . MET A 1 99 ? 14.125 4.043 -9.922 1 88.31 99 MET A C 1
ATOM 781 O O . MET A 1 99 ? 14.031 3.562 -11.055 1 88.31 99 MET A O 1
ATOM 785 N N . LEU A 1 100 ? 15.195 4.219 -9.32 1 82.75 100 LEU A N 1
ATOM 786 C CA . LEU A 1 100 ? 16.453 3.832 -9.961 1 82.75 100 LEU A CA 1
ATOM 787 C C . LEU A 1 100 ? 16.531 2.318 -10.117 1 82.75 100 LEU A C 1
ATOM 789 O O . LEU A 1 100 ? 17.078 1.823 -11.109 1 82.75 100 LEU A O 1
ATOM 793 N N . ASN A 1 101 ? 15.961 1.613 -9.242 1 76.94 101 ASN A N 1
ATOM 794 C CA . ASN A 1 101 ? 15.961 0.156 -9.312 1 76.94 101 ASN A CA 1
ATOM 795 C C . ASN A 1 101 ? 15.023 -0.353 -10.406 1 76.94 101 ASN A C 1
ATOM 797 O O . ASN A 1 101 ? 15.203 -1.465 -10.906 1 76.94 101 ASN A O 1
ATOM 801 N N . CYS A 1 102 ? 14.023 0.458 -10.703 1 71.56 102 CYS A N 1
ATOM 802 C CA . CYS A 1 102 ? 13.039 0.068 -11.703 1 71.56 102 CYS A CA 1
ATOM 803 C C . CYS A 1 102 ? 13.562 0.316 -13.109 1 71.56 102 CYS A C 1
ATOM 805 O O . CYS A 1 102 ? 13.062 -0.272 -14.07 1 71.56 102 CYS A O 1
ATOM 807 N N . CYS A 1 103 ? 14.43 1.139 -13.297 1 64.06 103 CYS A N 1
ATOM 808 C CA . CYS A 1 103 ? 14.938 1.493 -14.617 1 64.06 103 CYS A CA 1
ATOM 809 C C . CYS A 1 103 ? 15.93 0.446 -15.117 1 64.06 103 CYS A C 1
ATOM 811 O O . CYS A 1 103 ? 16.922 0.151 -14.453 1 64.06 103 CYS A O 1
ATOM 813 N N . SER A 1 104 ? 15.352 -0.307 -16.062 1 58.41 104 SER A N 1
ATOM 814 C CA . SER A 1 104 ? 16.141 -1.37 -16.672 1 58.41 104 SER A CA 1
ATOM 815 C C . SER A 1 104 ? 17.547 -0.876 -17.031 1 58.41 104 SER A C 1
ATOM 817 O O . SER A 1 104 ? 18.531 -1.592 -16.844 1 58.41 104 SER A O 1
ATOM 819 N N . TYR A 1 105 ? 17.5 0.325 -17.641 1 50.31 105 TYR A N 1
ATOM 820 C CA . TYR A 1 105 ? 18.797 0.875 -18.016 1 50.31 105 TYR A CA 1
ATOM 821 C C . TYR A 1 105 ? 19.703 1.019 -16.797 1 50.31 105 TYR A C 1
ATOM 823 O O . TYR A 1 105 ? 20.891 0.687 -16.844 1 50.31 105 TYR A O 1
ATOM 831 N N . CYS A 1 106 ? 19.109 1.455 -15.836 1 51.06 106 CYS A N 1
ATOM 832 C CA . CYS A 1 106 ? 19.875 1.628 -14.609 1 51.06 106 CYS A CA 1
ATOM 833 C C . CYS A 1 106 ? 20.25 0.28 -14 1 51.06 106 CYS A C 1
ATOM 835 O O . CYS A 1 106 ? 21.344 0.113 -13.469 1 51.06 106 CYS A O 1
ATOM 837 N N . CYS A 1 107 ? 19.312 -0.636 -14.195 1 55.94 107 CYS A N 1
ATOM 838 C CA . CYS A 1 107 ? 19.531 -1.968 -13.641 1 55.94 107 CYS A CA 1
ATOM 839 C C . CYS A 1 107 ? 20.625 -2.709 -14.414 1 55.94 107 CYS A C 1
ATOM 841 O O . CYS A 1 107 ? 21.422 -3.438 -13.82 1 55.94 107 CYS A O 1
ATOM 843 N N . LYS A 1 108 ? 20.5 -2.555 -15.648 1 56.41 108 LYS A N 1
ATOM 844 C CA . LYS A 1 108 ? 21.531 -3.184 -16.469 1 56.41 108 LYS A CA 1
ATOM 845 C C . LYS A 1 108 ? 22.906 -2.611 -16.141 1 56.41 108 LYS A C 1
ATOM 847 O O . LYS A 1 108 ? 23.906 -3.35 -16.094 1 56.41 108 LYS A O 1
ATOM 852 N N . LYS A 1 109 ? 22.938 -1.353 -16.047 1 53.03 109 LYS A N 1
ATOM 853 C CA . LYS A 1 109 ? 24.203 -0.708 -15.734 1 53.03 109 LYS A CA 1
ATOM 854 C C . LYS A 1 109 ? 24.703 -1.119 -14.352 1 53.03 109 LYS A C 1
ATOM 856 O O . LYS A 1 109 ? 25.906 -1.221 -14.117 1 53.03 109 LYS A O 1
ATOM 861 N N . GLU A 1 110 ? 23.734 -1.313 -13.469 1 55.44 110 GLU A N 1
ATOM 862 C CA . GLU A 1 110 ? 24.062 -1.75 -12.109 1 55.44 110 GLU A CA 1
ATOM 863 C C . GLU A 1 110 ? 24.641 -3.16 -12.109 1 55.44 110 GLU A C 1
ATOM 865 O O . GLU A 1 110 ? 25.531 -3.467 -11.32 1 55.44 110 GLU A O 1
ATOM 870 N N . LYS A 1 111 ? 23.969 -3.986 -12.953 1 55.84 111 LYS A N 1
ATOM 871 C CA . LYS A 1 111 ? 24.5 -5.344 -13.07 1 55.84 111 LYS A CA 1
ATOM 872 C C . LYS A 1 111 ? 25.953 -5.336 -13.547 1 55.84 111 LYS A C 1
ATOM 874 O O . LYS A 1 111 ? 26.719 -6.242 -13.219 1 55.84 111 LYS A O 1
ATOM 879 N N . GLU A 1 112 ? 26.219 -4.336 -14.297 1 56.12 112 GLU A N 1
ATOM 880 C CA . GLU A 1 112 ? 27.594 -4.273 -14.805 1 56.12 112 GLU A CA 1
ATOM 881 C C . GLU A 1 112 ? 28.531 -3.658 -13.773 1 56.12 112 GLU A C 1
ATOM 883 O O . GLU A 1 112 ? 29.719 -4.004 -13.727 1 56.12 112 GLU A O 1
ATOM 888 N N . ASN A 1 113 ? 27.922 -2.693 -13.094 1 49.19 113 ASN A N 1
ATOM 889 C CA . ASN A 1 113 ? 28.75 -2.062 -12.07 1 49.19 113 ASN A CA 1
ATOM 890 C C . ASN A 1 113 ? 28.25 -2.381 -10.664 1 49.19 113 ASN A C 1
ATOM 892 O O . ASN A 1 113 ? 27.094 -2.084 -10.328 1 49.19 113 ASN A O 1
ATOM 896 N N . ASP A 1 114 ? 28.797 -3.281 -9.961 1 52.38 114 ASP A N 1
ATOM 897 C CA . ASP A 1 114 ? 28.484 -3.725 -8.602 1 52.38 114 ASP A CA 1
ATOM 898 C C . ASP A 1 114 ? 28.141 -2.541 -7.703 1 52.38 114 ASP A C 1
ATOM 900 O O . ASP A 1 114 ? 27.266 -2.639 -6.852 1 52.38 114 ASP A O 1
ATOM 904 N N . CYS A 1 115 ? 28.844 -1.447 -7.969 1 47.59 115 CYS A N 1
ATOM 905 C CA . CYS A 1 115 ? 28.719 -0.289 -7.094 1 47.59 115 CYS A CA 1
ATOM 906 C C . CYS A 1 115 ? 27.328 0.328 -7.219 1 47.59 115 CYS A C 1
ATOM 908 O O . CYS A 1 115 ? 26.719 0.725 -6.223 1 47.59 115 CYS A O 1
ATOM 910 N N . ALA A 1 116 ? 26.891 0.355 -8.43 1 53.88 116 ALA A N 1
ATOM 911 C CA . ALA A 1 116 ? 25.609 0.996 -8.688 1 53.88 116 ALA A CA 1
ATOM 912 C C . ALA A 1 116 ? 24.469 0.182 -8.102 1 53.88 116 ALA A C 1
ATOM 914 O O . ALA A 1 116 ? 23.469 0.746 -7.633 1 53.88 116 ALA A O 1
ATOM 915 N N . LYS A 1 117 ? 24.594 -1.12 -8.047 1 58.22 117 LYS A N 1
ATOM 916 C CA . LYS A 1 117 ? 23.594 -2.014 -7.469 1 58.22 117 LYS A CA 1
ATOM 917 C C . LYS A 1 117 ? 23.406 -1.74 -5.977 1 58.22 117 LYS A C 1
ATOM 919 O O . LYS A 1 117 ? 22.281 -1.694 -5.484 1 58.22 117 LYS A O 1
ATOM 924 N N . ASN A 1 118 ? 24.531 -1.463 -5.449 1 66 118 ASN A N 1
ATOM 925 C CA . ASN A 1 118 ? 24.547 -1.347 -3.992 1 66 118 ASN A CA 1
ATOM 926 C C . ASN A 1 118 ? 24.156 0.056 -3.541 1 66 118 ASN A C 1
ATOM 928 O O . ASN A 1 118 ? 23.641 0.235 -2.434 1 66 118 ASN A O 1
ATOM 932 N N . VAL A 1 119 ? 24.312 0.971 -4.547 1 71 119 VAL A N 1
ATOM 933 C CA . VAL A 1 119 ? 24.078 2.35 -4.129 1 71 119 VAL A CA 1
ATOM 934 C C . VAL A 1 119 ? 22.594 2.588 -3.93 1 71 119 VAL A C 1
ATOM 936 O O . VAL A 1 119 ? 22.188 3.236 -2.963 1 71 119 VAL A O 1
ATOM 939 N N . HIS A 1 120 ? 21.828 2.059 -4.828 1 74.25 120 HIS A N 1
ATOM 940 C CA . HIS A 1 120 ? 20.391 2.279 -4.707 1 74.25 120 HIS A CA 1
ATOM 941 C C . HIS A 1 120 ? 19.828 1.571 -3.479 1 74.25 120 HIS A C 1
ATOM 943 O O . HIS A 1 120 ? 18.969 2.119 -2.777 1 74.25 120 HIS A O 1
ATOM 949 N N . THR A 1 121 ? 20.406 0.446 -3.262 1 76.94 121 THR A N 1
ATOM 950 C CA . THR A 1 121 ? 19.969 -0.298 -2.09 1 76.94 121 THR A CA 1
ATOM 951 C C . THR A 1 121 ? 20.406 0.402 -0.806 1 76.94 121 THR A C 1
ATOM 953 O O . THR A 1 121 ? 19.625 0.489 0.152 1 76.94 121 THR A O 1
ATOM 956 N N . CYS A 1 122 ? 21.562 0.911 -0.896 1 79.94 122 CYS A N 1
ATOM 957 C CA . CYS A 1 122 ? 22.062 1.623 0.269 1 79.94 122 CYS A CA 1
ATOM 958 C C . CYS A 1 122 ? 21.266 2.891 0.53 1 79.94 122 CYS A C 1
ATOM 960 O O . CYS A 1 122 ? 20.922 3.188 1.676 1 79.94 122 CYS A O 1
ATOM 962 N N . LEU A 1 123 ? 21 3.545 -0.497 1 83 123 LEU A N 1
ATOM 963 C CA . LEU A 1 123 ? 20.219 4.773 -0.37 1 83 123 LEU A CA 1
ATOM 964 C C . LEU A 1 123 ? 18.844 4.492 0.216 1 83 123 LEU A C 1
ATOM 966 O O . LEU A 1 123 ? 18.359 5.234 1.075 1 83 123 LEU A O 1
ATOM 970 N N . SER A 1 124 ? 18.281 3.516 -0.182 1 86.88 124 SER A N 1
ATOM 971 C CA . SER A 1 124 ? 16.969 3.129 0.315 1 86.88 124 SER A CA 1
ATOM 972 C C . SER A 1 124 ? 17.016 2.797 1.803 1 86.88 124 SER A C 1
ATOM 974 O O . SER A 1 124 ? 16.188 3.271 2.576 1 86.88 124 SER A O 1
ATOM 976 N N . HIS A 1 125 ? 18 2.021 2.215 1 88.69 125 HIS A N 1
ATOM 977 C CA . HIS A 1 125 ? 18.109 1.608 3.609 1 88.69 125 HIS A CA 1
ATOM 978 C C . HIS A 1 125 ? 18.438 2.791 4.512 1 88.69 125 HIS A C 1
ATOM 980 O O . HIS A 1 125 ? 17.875 2.926 5.602 1 88.69 125 HIS A O 1
ATOM 986 N N . ILE A 1 126 ? 19.266 3.639 4.086 1 87.69 126 ILE A N 1
ATOM 987 C CA . ILE A 1 126 ? 19.656 4.805 4.875 1 87.69 126 ILE A CA 1
ATOM 988 C C . ILE A 1 126 ? 18.453 5.699 5.109 1 87.69 126 ILE A C 1
ATOM 990 O O . ILE A 1 126 ? 18.188 6.125 6.234 1 87.69 126 ILE A O 1
ATOM 994 N N . SER A 1 127 ? 17.766 5.957 4.043 1 92.19 127 SER A N 1
ATOM 995 C CA . SER A 1 127 ? 16.578 6.789 4.16 1 92.19 127 SER A CA 1
ATOM 996 C C . SER A 1 127 ? 15.555 6.164 5.105 1 92.19 127 SER A C 1
ATOM 998 O O . SER A 1 127 ? 14.977 6.855 5.953 1 92.19 127 SER A O 1
ATOM 1000 N N . PHE A 1 128 ? 15.414 4.945 5.047 1 92.12 128 PHE A N 1
ATOM 1001 C CA . PHE A 1 128 ? 14.438 4.238 5.859 1 92.12 128 PHE A CA 1
ATOM 1002 C C . PHE A 1 128 ? 14.82 4.293 7.336 1 92.12 128 PHE A C 1
ATOM 1004 O O . PHE A 1 128 ? 13.992 4.633 8.18 1 92.12 128 PHE A O 1
ATOM 1011 N N . PHE A 1 129 ? 15.984 4.012 7.648 1 92.62 129 PHE A N 1
ATOM 1012 C CA . PHE A 1 129 ? 16.406 3.957 9.047 1 92.62 129 PHE A CA 1
ATOM 1013 C C . PHE A 1 129 ? 16.484 5.355 9.641 1 92.62 129 PHE A C 1
ATOM 1015 O O . PHE A 1 129 ? 16.234 5.547 10.828 1 92.62 129 PHE A O 1
ATOM 1022 N N . ALA A 1 130 ? 16.812 6.32 8.797 1 92.62 130 ALA A N 1
ATOM 1023 C CA . ALA A 1 130 ? 16.766 7.707 9.258 1 92.62 130 ALA A CA 1
ATOM 1024 C C . ALA A 1 130 ? 15.344 8.094 9.656 1 92.62 130 ALA A C 1
ATOM 1026 O O . ALA A 1 130 ? 15.133 8.711 10.703 1 92.62 130 ALA A O 1
ATOM 1027 N N . LEU A 1 131 ? 14.414 7.715 8.844 1 95.94 131 LEU A N 1
ATOM 1028 C CA . LEU A 1 131 ? 13.016 8 9.156 1 95.94 131 LEU A CA 1
ATOM 1029 C C . LEU A 1 131 ? 12.578 7.273 10.422 1 95.94 131 LEU A C 1
ATOM 1031 O O . LEU A 1 131 ? 11.953 7.871 11.297 1 95.94 131 LEU A O 1
ATOM 1035 N N . LEU A 1 132 ? 12.922 6.031 10.508 1 93.12 132 LEU A N 1
ATOM 1036 C CA . LEU A 1 132 ? 12.539 5.211 11.648 1 93.12 132 LEU A CA 1
ATOM 1037 C C . LEU A 1 132 ? 13.211 5.707 12.922 1 93.12 132 LEU A C 1
ATOM 1039 O O . LEU A 1 132 ? 12.555 5.859 13.961 1 93.12 132 LEU A O 1
ATOM 1043 N N . GLY A 1 133 ? 14.477 5.93 12.828 1 93.19 133 GLY A N 1
ATOM 1044 C CA . GLY A 1 133 ? 15.211 6.445 13.969 1 93.19 133 GLY A CA 1
ATOM 1045 C C . GLY A 1 133 ? 14.711 7.793 14.453 1 93.19 133 GLY A C 1
ATOM 1046 O O . GLY A 1 133 ? 14.57 8.016 15.656 1 93.19 133 GLY A O 1
ATOM 1047 N N . GLY A 1 134 ? 14.539 8.703 13.469 1 93.38 134 GLY A N 1
ATOM 1048 C CA . GLY A 1 134 ? 13.977 9.992 13.828 1 93.38 134 GLY A CA 1
ATOM 1049 C C . GLY A 1 134 ? 12.617 9.883 14.5 1 93.38 134 GLY A C 1
ATOM 1050 O O . GLY A 1 134 ? 12.336 10.594 15.469 1 93.38 134 GLY A O 1
ATOM 1051 N N . SER A 1 135 ? 11.734 9.055 13.984 1 93.88 135 SER A N 1
ATOM 1052 C CA . SER A 1 135 ? 10.43 8.82 14.594 1 93.88 135 SER A CA 1
ATOM 1053 C C . SER A 1 135 ? 10.578 8.336 16.031 1 93.88 135 SER A C 1
ATOM 1055 O O . SER A 1 135 ? 9.883 8.82 16.938 1 93.88 135 SER A O 1
ATOM 1057 N N . ALA A 1 136 ? 11.406 7.344 16.234 1 93.38 136 ALA A N 1
ATOM 1058 C CA . ALA A 1 136 ? 11.641 6.801 17.562 1 93.38 136 ALA A CA 1
ATOM 1059 C C . ALA A 1 136 ? 12.117 7.891 18.531 1 93.38 136 ALA A C 1
ATOM 1061 O O . ALA A 1 136 ? 11.641 7.984 19.656 1 93.38 136 ALA A O 1
ATOM 1062 N N . PHE A 1 137 ? 13.055 8.633 18.062 1 92.75 137 PHE A N 1
ATOM 1063 C CA . PHE A 1 137 ? 13.594 9.727 18.859 1 92.75 137 PHE A CA 1
ATOM 1064 C C . PHE A 1 137 ? 12.5 10.727 19.219 1 92.75 137 PHE A C 1
ATOM 1066 O O . PHE A 1 137 ? 12.391 11.148 20.375 1 92.75 137 PHE A O 1
ATOM 1073 N N . GLY A 1 138 ? 11.742 11.141 18.188 1 92.38 138 GLY A N 1
ATOM 1074 C CA . GLY A 1 138 ? 10.664 12.086 18.422 1 92.38 138 GLY A CA 1
ATOM 1075 C C . GLY A 1 138 ? 9.625 11.57 19.406 1 92.38 138 GLY A C 1
ATOM 1076 O O . GLY A 1 138 ? 9.188 12.297 20.297 1 92.38 138 GLY A O 1
ATOM 1077 N N . ILE A 1 139 ? 9.18 10.367 19.297 1 90.94 139 ILE A N 1
ATOM 1078 C CA . ILE A 1 139 ? 8.195 9.75 20.188 1 90.94 139 ILE A CA 1
ATOM 1079 C C . ILE A 1 139 ? 8.773 9.633 21.594 1 90.94 139 ILE A C 1
ATOM 1081 O O . ILE A 1 139 ? 8.102 9.953 22.578 1 90.94 139 ILE A O 1
ATOM 1085 N N . GLY A 1 140 ? 10 9.156 21.703 1 89.94 140 GLY A N 1
ATOM 1086 C CA . GLY A 1 140 ? 10.656 9.055 22.984 1 89.94 140 GLY A CA 1
ATOM 1087 C C . GLY A 1 140 ? 10.734 10.383 23.719 1 89.94 140 GLY A C 1
ATOM 1088 O O . GLY A 1 140 ? 10.477 10.453 24.922 1 89.94 140 GLY A O 1
ATOM 1089 N N . SER A 1 141 ? 11.172 11.406 23.016 1 91.56 141 SER A N 1
ATOM 1090 C CA . SER A 1 141 ? 11.258 12.742 23.594 1 91.56 141 SER A CA 1
ATOM 1091 C C . SER A 1 141 ? 9.891 13.227 24.062 1 91.56 141 SER A C 1
ATOM 1093 O O . SER A 1 141 ? 9.773 13.844 25.125 1 91.56 141 SER A O 1
ATOM 1095 N N . SER A 1 142 ? 8.875 12.953 23.25 1 89.56 142 SER A N 1
ATOM 1096 C CA . SER A 1 142 ? 7.516 13.359 23.609 1 89.56 142 SER A CA 1
ATOM 1097 C C . SER A 1 142 ? 7.047 12.641 24.875 1 89.56 142 SER A C 1
ATOM 1099 O O . SER A 1 142 ? 6.426 13.25 25.75 1 89.56 142 SER A O 1
ATOM 1101 N N . LEU A 1 143 ? 7.355 11.375 24.984 1 89 143 LEU A N 1
ATOM 1102 C CA . LEU A 1 143 ? 6.957 10.594 26.141 1 89 143 LEU A CA 1
ATOM 1103 C C . LEU A 1 143 ? 7.758 11 27.375 1 89 143 LEU A C 1
ATOM 1105 O O . LEU A 1 143 ? 7.215 11.062 28.484 1 89 143 LEU A O 1
ATOM 1109 N N . TYR A 1 144 ? 9.039 11.203 27.109 1 88.69 144 TYR A N 1
ATOM 1110 C CA . TYR A 1 144 ? 9.898 11.656 28.203 1 88.69 144 TYR A CA 1
ATOM 1111 C C . TYR A 1 144 ? 9.398 12.977 28.781 1 88.69 144 TYR A C 1
ATOM 1113 O O . TYR A 1 144 ? 9.32 13.141 30 1 88.69 144 TYR A O 1
ATOM 1121 N N . ASN A 1 145 ? 9.031 13.891 27.953 1 89.44 145 ASN A N 1
ATOM 1122 C CA . ASN A 1 145 ? 8.562 15.203 28.391 1 89.44 145 ASN A CA 1
ATOM 1123 C C . ASN A 1 145 ? 7.191 15.109 29.062 1 89.44 145 ASN A C 1
ATOM 1125 O O . ASN A 1 145 ? 6.898 15.859 30 1 89.44 145 ASN A O 1
ATOM 1129 N N . ARG A 1 146 ? 6.371 14.242 28.484 1 87.56 146 ARG A N 1
ATOM 1130 C CA . ARG A 1 146 ? 5.016 14.102 29 1 87.56 146 ARG A CA 1
ATOM 1131 C C . ARG A 1 146 ? 5.023 13.43 30.375 1 87.56 146 ARG A C 1
ATOM 1133 O O . ARG A 1 146 ? 4.254 13.812 31.266 1 87.56 146 ARG A O 1
ATOM 1140 N N . TYR A 1 147 ? 5.812 12.383 30.422 1 87.38 147 TYR A N 1
ATOM 1141 C CA . TYR A 1 147 ? 5.758 11.617 31.656 1 87.38 147 TYR A CA 1
ATOM 1142 C C . TYR A 1 147 ? 6.93 11.961 32.562 1 87.38 147 TYR A C 1
ATOM 1144 O O . TYR A 1 147 ? 7.008 11.477 33.688 1 87.38 147 TYR A O 1
ATOM 1152 N N . LYS A 1 148 ? 7.633 12.859 32.156 1 79.38 148 LYS A N 1
ATOM 1153 C CA . LYS A 1 148 ? 8.766 13.297 32.969 1 79.38 148 LYS A CA 1
ATOM 1154 C C . LYS A 1 148 ? 9.617 12.117 33.406 1 79.38 148 LYS A C 1
ATOM 1156 O O . LYS A 1 148 ? 9.859 11.922 34.594 1 79.38 148 LYS A O 1
ATOM 1161 N N . LEU A 1 149 ? 9.781 11.164 32.562 1 57.88 149 LEU A N 1
ATOM 1162 C CA . LEU A 1 149 ? 10.617 10.031 32.938 1 57.88 149 LEU A CA 1
ATOM 1163 C C . LEU A 1 149 ? 12.094 10.32 32.656 1 57.88 149 LEU A C 1
ATOM 1165 O O . LEU A 1 149 ? 12.422 11.039 31.719 1 57.88 149 LEU A O 1
ATOM 1169 N N . MET B 1 1 ? -23.906 18.484 28.359 1 39.44 1 MET B N 1
ATOM 1170 C CA . MET B 1 1 ? -23.641 18.922 26.984 1 39.44 1 MET B CA 1
ATOM 1171 C C . MET B 1 1 ? -23.25 17.75 26.109 1 39.44 1 MET B C 1
ATOM 1173 O O . MET B 1 1 ? -22.391 16.938 26.469 1 39.44 1 MET B O 1
ATOM 1177 N N . PRO B 1 2 ? -24.078 17.188 25.188 1 48.41 2 PRO B N 1
ATOM 1178 C CA . PRO B 1 2 ? -23.906 15.906 24.5 1 48.41 2 PRO B CA 1
ATOM 1179 C C . PRO B 1 2 ? -22.516 15.75 23.891 1 48.41 2 PRO B C 1
ATOM 1181 O O . PRO B 1 2 ? -21.906 16.734 23.453 1 48.41 2 PRO B O 1
ATOM 1184 N N . PHE B 1 3 ? -21.594 15.031 24.438 1 52.34 3 PHE B N 1
ATOM 1185 C CA . PHE B 1 3 ? -20.25 14.672 23.984 1 52.34 3 PHE B CA 1
ATOM 1186 C C . PHE B 1 3 ? -20.203 14.555 22.469 1 52.34 3 PHE B C 1
ATOM 1188 O O . PHE B 1 3 ? -20.859 13.68 21.891 1 52.34 3 PHE B O 1
ATOM 1195 N N . ASP B 1 4 ? -20.156 15.719 21.672 1 62.72 4 ASP B N 1
ATOM 1196 C CA . ASP B 1 4 ? -20.203 15.781 20.219 1 62.72 4 ASP B CA 1
ATOM 1197 C C . ASP B 1 4 ? -19.219 14.797 19.594 1 62.72 4 ASP B C 1
ATOM 1199 O O . ASP B 1 4 ? -18.031 15.109 19.469 1 62.72 4 ASP B O 1
ATOM 1203 N N . THR B 1 5 ? -19.578 13.531 19.562 1 66.38 5 THR B N 1
ATOM 1204 C CA . THR B 1 5 ? -18.781 12.398 19.109 1 66.38 5 THR B CA 1
ATOM 1205 C C . THR B 1 5 ? -18.141 12.695 17.766 1 66.38 5 THR B C 1
ATOM 1207 O O . THR B 1 5 ? -17.047 12.203 17.469 1 66.38 5 THR B O 1
ATOM 1210 N N . LYS B 1 6 ? -18.688 13.57 17.031 1 71.75 6 LYS B N 1
ATOM 1211 C CA . LYS B 1 6 ? -18.156 13.883 15.719 1 71.75 6 LYS B CA 1
ATOM 1212 C C . LYS B 1 6 ? -16.938 14.805 15.82 1 71.75 6 LYS B C 1
ATOM 1214 O O . LYS B 1 6 ? -16.078 14.805 14.938 1 71.75 6 LYS B O 1
ATOM 1219 N N . SER B 1 7 ? -16.984 15.43 16.812 1 73.5 7 SER B N 1
ATOM 1220 C CA . SER B 1 7 ? -15.859 16.344 17 1 73.5 7 SER B CA 1
ATOM 1221 C C . SER B 1 7 ? -14.617 15.586 17.438 1 73.5 7 SER B C 1
ATOM 1223 O O . SER B 1 7 ? -13.5 15.922 17.031 1 73.5 7 SER B O 1
ATOM 1225 N N . ILE B 1 8 ? -14.906 14.523 18.266 1 77 8 ILE B N 1
ATOM 1226 C CA . ILE B 1 8 ? -13.773 13.766 18.781 1 77 8 ILE B CA 1
ATOM 1227 C C . ILE B 1 8 ? -13.32 12.742 17.75 1 77 8 ILE B C 1
ATOM 1229 O O . ILE B 1 8 ? -12.125 12.539 17.547 1 77 8 ILE B O 1
ATOM 1233 N N . PHE B 1 9 ? -14.336 12.125 17.188 1 88.56 9 PHE B N 1
ATOM 1234 C CA . PHE B 1 9 ? -14.07 11.109 16.172 1 88.56 9 PHE B CA 1
ATOM 1235 C C . PHE B 1 9 ? -14.664 11.516 14.836 1 88.56 9 PHE B C 1
ATOM 1237 O O . PHE B 1 9 ? -15.711 11 14.43 1 88.56 9 PHE B O 1
ATOM 1244 N N . PRO B 1 10 ? -14.047 12.359 14.141 1 91.56 10 PRO B N 1
ATOM 1245 C CA . PRO B 1 10 ? -14.578 12.852 12.867 1 91.56 10 PRO B CA 1
ATOM 1246 C C . PRO B 1 10 ? -14.734 11.742 11.828 1 91.56 10 PRO B C 1
ATOM 1248 O O . PRO B 1 10 ? -13.984 10.758 11.852 1 91.56 10 PRO B O 1
ATOM 1251 N N . ASP B 1 11 ? -15.648 11.922 10.922 1 92.81 11 ASP B N 1
ATOM 1252 C CA . ASP B 1 11 ? -15.984 10.93 9.898 1 92.81 11 ASP B CA 1
ATOM 1253 C C . ASP B 1 11 ? -14.766 10.578 9.055 1 92.81 11 ASP B C 1
ATOM 1255 O O . ASP B 1 11 ? -14.602 9.43 8.633 1 92.81 11 ASP B O 1
ATOM 1259 N N . PHE B 1 12 ? -13.961 11.57 8.844 1 93.94 12 PHE B N 1
ATOM 1260 C CA . PHE B 1 12 ? -12.852 11.328 7.922 1 93.94 12 PHE B CA 1
ATOM 1261 C C . PHE B 1 12 ? -11.82 10.406 8.555 1 93.94 12 PHE B C 1
ATOM 1263 O O . PHE B 1 12 ? -10.961 9.867 7.855 1 93.94 12 PHE B O 1
ATOM 1270 N N . ILE B 1 13 ? -11.922 10.148 9.82 1 94.31 13 ILE B N 1
ATOM 1271 C CA . ILE B 1 13 ? -11.062 9.188 10.508 1 94.31 13 ILE B CA 1
ATOM 1272 C C . ILE B 1 13 ? -11.836 7.887 10.742 1 94.31 13 ILE B C 1
ATOM 1274 O O . ILE B 1 13 ? -11.289 6.793 10.555 1 94.31 13 ILE B O 1
ATOM 1278 N N . VAL B 1 14 ? -13.039 7.977 11.141 1 94.44 14 VAL B N 1
ATOM 1279 C CA . VAL B 1 14 ? -13.82 6.816 11.562 1 94.44 14 VAL B CA 1
ATOM 1280 C C . VAL B 1 14 ? -14.086 5.91 10.367 1 94.44 14 VAL B C 1
ATOM 1282 O O . VAL B 1 14 ? -13.922 4.691 10.453 1 94.44 14 VAL B O 1
ATOM 1285 N N . PHE B 1 15 ? -14.484 6.453 9.25 1 96.38 15 PHE B N 1
ATOM 1286 C CA . PHE B 1 15 ? -14.891 5.652 8.102 1 96.38 15 PHE B CA 1
ATOM 1287 C C . PHE B 1 15 ? -13.711 4.863 7.547 1 96.38 15 PHE B C 1
ATOM 1289 O O . PHE B 1 15 ? -13.789 3.643 7.398 1 96.38 15 PHE B O 1
ATOM 1296 N N . PRO B 1 16 ? -12.602 5.508 7.293 1 97.44 16 PRO B N 1
ATOM 1297 C CA . PRO B 1 16 ? -11.477 4.699 6.82 1 97.44 16 PRO B CA 1
ATOM 1298 C C . PRO B 1 16 ? -10.961 3.732 7.883 1 97.44 16 PRO B C 1
ATOM 1300 O O . PRO B 1 16 ? -10.43 2.67 7.547 1 97.44 16 PRO B O 1
ATOM 1303 N N . SER B 1 17 ? -11.109 4.098 9.172 1 96.75 17 SER B N 1
ATOM 1304 C CA . SER B 1 17 ? -10.727 3.178 10.234 1 96.75 17 SER B CA 1
ATOM 1305 C C . SER B 1 17 ? -11.578 1.913 10.203 1 96.75 17 SER B C 1
ATOM 1307 O O . SER B 1 17 ? -11.07 0.811 10.422 1 96.75 17 SER B O 1
ATOM 1309 N N . ALA B 1 18 ? -12.82 2.086 9.977 1 96.81 18 ALA B N 1
ATOM 1310 C CA . ALA B 1 18 ? -13.719 0.937 9.875 1 96.81 18 ALA B CA 1
ATOM 1311 C C . ALA B 1 18 ? -13.32 0.032 8.711 1 96.81 18 ALA B C 1
ATOM 1313 O O . ALA B 1 18 ? -13.203 -1.185 8.875 1 96.81 18 ALA B O 1
ATOM 1314 N N . ILE B 1 19 ? -13.078 0.623 7.527 1 97.38 19 ILE B N 1
ATOM 1315 C CA . ILE B 1 19 ? -12.664 -0.126 6.348 1 97.38 19 ILE B CA 1
ATOM 1316 C C . ILE B 1 19 ? -11.344 -0.847 6.629 1 97.38 19 ILE B C 1
ATOM 1318 O O . ILE B 1 19 ? -11.195 -2.025 6.305 1 97.38 19 ILE B O 1
ATOM 1322 N N . SER B 1 20 ? -10.406 -0.134 7.27 1 97.44 20 SER B N 1
ATOM 1323 C CA . SER B 1 20 ? -9.094 -0.688 7.559 1 97.44 20 SER B CA 1
ATOM 1324 C C . SER B 1 20 ? -9.188 -1.874 8.516 1 97.44 20 SER B C 1
ATOM 1326 O O . SER B 1 20 ? -8.516 -2.891 8.32 1 97.44 20 SER B O 1
ATOM 1328 N N . THR B 1 21 ? -10.016 -1.732 9.523 1 97.31 21 THR B N 1
ATOM 1329 C CA . THR B 1 21 ? -10.172 -2.795 10.508 1 97.31 21 THR B CA 1
ATOM 1330 C C . THR B 1 21 ? -10.75 -4.051 9.867 1 97.31 21 THR B C 1
ATOM 1332 O O . THR B 1 21 ? -10.258 -5.16 10.102 1 97.31 21 THR B O 1
ATOM 1335 N N . ILE B 1 22 ? -11.727 -3.928 9.008 1 96.56 22 ILE B N 1
ATOM 1336 C CA . ILE B 1 22 ? -12.328 -5.066 8.328 1 96.56 22 ILE B CA 1
ATOM 1337 C C . ILE B 1 22 ? -11.328 -5.68 7.352 1 96.56 22 ILE B C 1
ATOM 1339 O O . ILE B 1 22 ? -11.242 -6.902 7.227 1 96.56 22 ILE B O 1
ATOM 1343 N N . ALA B 1 23 ? -10.594 -4.84 6.641 1 96.88 23 ALA B N 1
ATOM 1344 C CA . ALA B 1 23 ? -9.594 -5.316 5.695 1 96.88 23 ALA B CA 1
ATOM 1345 C C . ALA B 1 23 ? -8.531 -6.16 6.398 1 96.88 23 ALA B C 1
ATOM 1347 O O . ALA B 1 23 ? -8.164 -7.234 5.922 1 96.88 23 ALA B O 1
ATOM 1348 N N . ILE B 1 24 ? -8.055 -5.684 7.547 1 96.38 24 ILE B N 1
ATOM 1349 C CA . ILE B 1 24 ? -7.059 -6.41 8.328 1 96.38 24 ILE B CA 1
ATOM 1350 C C . ILE B 1 24 ? -7.656 -7.715 8.852 1 96.38 24 ILE B C 1
ATOM 1352 O O . ILE B 1 24 ? -6.984 -8.75 8.875 1 96.38 24 ILE B O 1
ATOM 1356 N N . GLY B 1 25 ? -8.883 -7.66 9.266 1 95.19 25 GLY B N 1
ATOM 1357 C CA . GLY B 1 25 ? -9.578 -8.875 9.656 1 95.19 25 GLY B CA 1
ATOM 1358 C C . GLY B 1 25 ? -9.664 -9.906 8.539 1 95.19 25 GLY B C 1
ATOM 1359 O O . GLY B 1 25 ? -9.406 -11.086 8.758 1 95.19 25 GLY B O 1
ATOM 1360 N N . LEU B 1 26 ? -10.086 -9.469 7.336 1 94.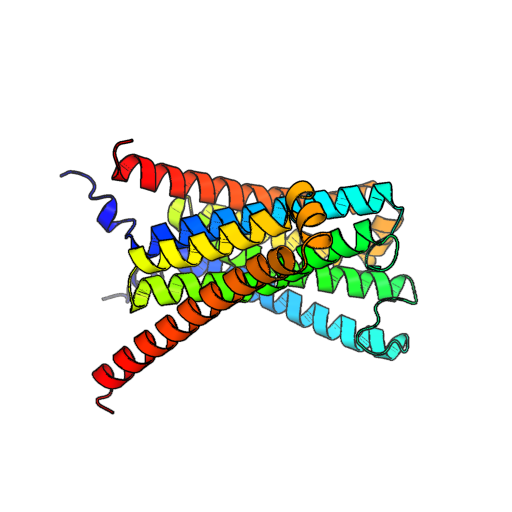44 26 LEU B N 1
ATOM 1361 C CA . LEU B 1 26 ? -10.148 -10.352 6.176 1 94.44 26 LEU B CA 1
ATOM 1362 C C . LEU B 1 26 ? -8.789 -10.977 5.891 1 94.44 26 LEU B C 1
ATOM 1364 O O . LEU B 1 26 ? -8.695 -12.18 5.625 1 94.44 26 LEU B O 1
ATOM 1368 N N . TRP B 1 27 ? -7.789 -10.156 5.922 1 95.69 27 TRP B N 1
ATOM 1369 C CA . TRP B 1 27 ? -6.422 -10.617 5.719 1 95.69 27 TRP B CA 1
ATOM 1370 C C . TRP B 1 27 ? -6.055 -11.695 6.742 1 95.69 27 TRP B C 1
ATOM 1372 O O . TRP B 1 27 ? -5.414 -12.688 6.402 1 95.69 27 TRP B O 1
ATOM 1382 N N . SER B 1 28 ? -6.465 -11.555 8.031 1 95.94 28 SER B N 1
ATOM 1383 C CA . SER B 1 28 ? -6.191 -12.523 9.086 1 95.94 28 SER B CA 1
ATOM 1384 C C . SER B 1 28 ? -6.902 -13.852 8.82 1 95.94 28 SER B C 1
ATOM 1386 O O . SER B 1 28 ? -6.34 -14.922 9.062 1 95.94 28 SER B O 1
ATOM 1388 N N . VAL B 1 29 ? -8.062 -13.781 8.359 1 93.31 29 VAL B N 1
ATOM 1389 C CA . VAL B 1 29 ? -8.812 -14.984 8.016 1 93.31 29 VAL B CA 1
ATOM 1390 C C . VAL B 1 29 ? -8.109 -15.711 6.867 1 93.31 29 VAL B C 1
ATOM 1392 O O . VAL B 1 29 ? -7.977 -16.938 6.895 1 93.31 29 VAL B O 1
ATOM 1395 N N . GLN B 1 30 ? -7.699 -14.953 5.879 1 93.5 30 GLN B N 1
ATOM 1396 C CA . GLN B 1 30 ? -6.988 -15.547 4.75 1 93.5 30 GLN B CA 1
ATOM 1397 C C . GLN B 1 30 ? -5.684 -16.203 5.207 1 93.5 30 GLN B C 1
ATOM 1399 O O . GLN B 1 30 ? -5.297 -17.25 4.688 1 93.5 30 GLN B O 1
ATOM 1404 N N . ALA B 1 31 ? -5.023 -15.586 6.152 1 94.38 31 ALA B N 1
ATOM 1405 C CA . ALA B 1 31 ? -3.807 -16.156 6.715 1 94.38 31 ALA B CA 1
ATOM 1406 C C . ALA B 1 31 ? -4.098 -17.5 7.383 1 94.38 31 ALA B C 1
ATOM 1408 O O . ALA B 1 31 ? -3.344 -18.469 7.207 1 94.38 31 ALA B O 1
ATOM 1409 N N . TYR B 1 32 ? -5.145 -17.484 8.117 1 93.69 32 TYR B N 1
ATOM 1410 C CA . TYR B 1 32 ? -5.551 -18.719 8.766 1 93.69 32 TYR B CA 1
ATOM 1411 C C . TYR B 1 32 ? -5.879 -19.797 7.738 1 93.69 32 TYR B C 1
ATOM 1413 O O . TYR B 1 32 ? -5.457 -20.953 7.879 1 93.69 32 TYR B O 1
ATOM 1421 N N . LYS B 1 33 ? -6.613 -19.422 6.734 1 92.44 33 LYS B N 1
ATOM 1422 C CA . LYS B 1 33 ? -6.965 -20.359 5.668 1 92.44 33 LYS B CA 1
ATOM 1423 C C . LYS B 1 33 ? -5.715 -20.906 4.988 1 92.44 33 LYS B C 1
ATOM 1425 O O . LYS B 1 33 ? -5.664 -22.094 4.637 1 92.44 33 LYS B O 1
ATOM 1430 N N . LEU B 1 34 ? -4.734 -20.047 4.785 1 93.88 34 LEU B N 1
ATOM 1431 C CA . LEU B 1 34 ? -3.484 -20.484 4.18 1 93.88 34 LEU B CA 1
ATOM 1432 C C . LEU B 1 34 ? -2.77 -21.484 5.078 1 93.88 34 LEU B C 1
ATOM 1434 O O . LEU B 1 34 ? -2.232 -22.484 4.602 1 93.88 34 LEU B O 1
ATOM 1438 N N . GLY B 1 35 ? -2.744 -21.234 6.387 1 94.44 35 GLY B N 1
ATOM 1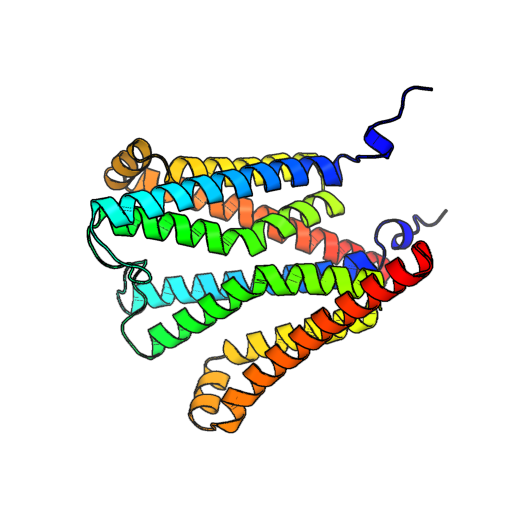439 C CA . GLY B 1 35 ? -2.166 -22.188 7.328 1 94.44 35 GLY B CA 1
ATOM 1440 C C . GLY B 1 35 ? -2.818 -23.547 7.27 1 94.44 35 GLY B C 1
ATOM 1441 O O . GLY B 1 35 ? -2.127 -24.578 7.258 1 94.44 35 GLY B O 1
ATOM 1442 N N . GLU B 1 36 ? -4.113 -23.547 7.199 1 94.94 36 GLU B N 1
ATOM 1443 C CA . GLU B 1 36 ? -4.855 -24.812 7.102 1 94.94 36 GLU B CA 1
ATOM 1444 C C . GLU B 1 36 ? -4.562 -25.516 5.785 1 94.94 36 GLU B C 1
ATOM 1446 O O . GLU B 1 36 ? -4.441 -26.75 5.75 1 94.94 36 GLU B O 1
ATOM 1451 N N . ALA B 1 37 ? -4.488 -24.719 4.762 1 92.44 37 ALA B N 1
ATOM 1452 C CA . ALA B 1 37 ? -4.199 -25.281 3.447 1 92.44 37 ALA B CA 1
ATOM 1453 C C . ALA B 1 37 ? -2.807 -25.906 3.414 1 92.44 37 ALA B C 1
ATOM 1455 O O . ALA B 1 37 ? -2.594 -26.938 2.768 1 92.44 37 ALA B O 1
ATOM 1456 N N . ARG B 1 38 ? -1.84 -25.312 4.098 1 95 38 ARG B N 1
ATOM 1457 C CA . ARG B 1 38 ? -0.488 -25.859 4.156 1 95 38 ARG B CA 1
ATOM 1458 C C . ARG B 1 38 ? -0.479 -27.234 4.824 1 95 38 ARG B C 1
ATOM 1460 O O . ARG B 1 38 ? 0.235 -28.125 4.387 1 95 38 ARG B O 1
ATOM 1467 N N . LYS B 1 39 ? -1.267 -27.344 5.832 1 95.56 39 LYS B N 1
ATOM 1468 C CA . LYS B 1 39 ? -1.384 -28.641 6.508 1 95.56 39 LYS B CA 1
ATOM 1469 C C . LYS B 1 39 ? -2.088 -29.656 5.625 1 95.56 39 LYS B C 1
ATOM 1471 O O . LYS B 1 39 ? -1.64 -30.812 5.508 1 95.56 39 LYS B O 1
ATOM 1476 N N . ARG B 1 40 ? -3.098 -29.266 5.031 1 94.81 40 ARG B N 1
ATOM 1477 C CA . ARG B 1 40 ? -3.93 -30.141 4.219 1 94.81 40 ARG B CA 1
ATOM 1478 C C . ARG B 1 40 ? -3.154 -30.672 3.014 1 94.81 40 ARG B C 1
ATOM 1480 O O . ARG B 1 40 ? -3.283 -31.844 2.648 1 94.81 40 ARG B O 1
ATOM 1487 N N . TYR B 1 41 ? -2.316 -29.797 2.371 1 94.69 41 TYR B N 1
ATOM 1488 C CA . TYR B 1 41 ? -1.629 -30.156 1.137 1 94.69 41 TYR B CA 1
ATOM 1489 C C . TYR B 1 41 ? -0.159 -30.453 1.4 1 94.69 41 TYR B C 1
ATOM 1491 O O . TYR B 1 41 ? 0.605 -30.719 0.468 1 94.69 41 TYR B O 1
ATOM 1499 N N . ASN B 1 42 ? 0.32 -30.328 2.643 1 95.06 42 ASN B N 1
ATOM 1500 C CA . ASN B 1 42 ? 1.675 -30.656 3.074 1 95.06 42 ASN B CA 1
ATOM 1501 C C . ASN B 1 42 ? 2.715 -29.812 2.344 1 95.06 42 ASN B C 1
ATOM 1503 O O . ASN B 1 42 ? 3.67 -30.359 1.778 1 95.06 42 ASN B O 1
ATOM 1507 N N . VAL B 1 43 ? 2.488 -28.609 2.256 1 93.88 43 VAL B N 1
ATOM 1508 C CA . VAL B 1 43 ? 3.436 -27.656 1.685 1 93.88 43 VAL B CA 1
ATOM 1509 C C . VAL B 1 43 ? 4.055 -26.812 2.797 1 93.88 43 VAL B C 1
ATOM 1511 O O . VAL B 1 43 ? 3.355 -26.047 3.463 1 93.88 43 VAL B O 1
ATOM 1514 N N . LYS B 1 44 ? 5.371 -26.953 2.984 1 93.06 44 LYS B N 1
ATOM 1515 C CA . LYS B 1 44 ? 6.055 -26.219 4.047 1 93.06 44 LYS B CA 1
ATOM 1516 C C . LYS B 1 44 ? 6.383 -24.797 3.609 1 93.06 44 LYS B C 1
ATOM 1518 O O . LYS B 1 44 ? 6.816 -24.562 2.477 1 93.06 44 LYS B O 1
ATOM 1523 N N . ALA B 1 45 ? 6.188 -23.891 4.527 1 87.94 45 ALA B N 1
ATOM 1524 C CA . ALA B 1 45 ? 6.625 -22.531 4.254 1 87.94 45 ALA B CA 1
ATOM 1525 C C . ALA B 1 45 ? 8.133 -22.469 4.023 1 87.94 45 ALA B C 1
ATOM 1527 O O . ALA B 1 45 ? 8.891 -23.219 4.648 1 87.94 45 ALA B O 1
ATOM 1528 N N . PRO B 1 46 ? 8.5 -21.625 2.996 1 88.62 46 PRO B N 1
ATOM 1529 C CA . PRO B 1 46 ? 7.801 -20.562 2.27 1 88.62 46 PRO B CA 1
ATOM 1530 C C . PRO B 1 46 ? 7.352 -21 0.878 1 88.62 46 PRO B C 1
ATOM 1532 O O . PRO B 1 46 ? 7.027 -20.156 0.035 1 88.62 46 PRO B O 1
ATOM 1535 N N . HIS B 1 47 ? 7.453 -22.219 0.603 1 88.69 47 HIS B N 1
ATOM 1536 C CA . HIS B 1 47 ? 7.109 -22.719 -0.723 1 88.69 47 HIS B CA 1
ATOM 1537 C C . HIS B 1 47 ? 5.656 -22.406 -1.067 1 88.69 47 HIS B C 1
ATOM 1539 O O . HIS B 1 47 ? 4.781 -22.469 -0.2 1 88.69 47 HIS B O 1
ATOM 1545 N N . VAL B 1 48 ? 5.398 -22.062 -2.373 1 88.94 48 VAL B N 1
ATOM 1546 C CA . VAL B 1 48 ? 4.035 -21.734 -2.773 1 88.94 48 VAL B CA 1
ATOM 1547 C C . VAL B 1 48 ? 3.637 -22.578 -3.986 1 88.94 48 VAL B C 1
ATOM 1549 O O . VAL B 1 48 ? 2.609 -22.312 -4.617 1 88.94 48 VAL B O 1
ATOM 1552 N N . GLN B 1 49 ? 4.418 -23.516 -4.266 1 88.25 49 GLN B N 1
ATOM 1553 C CA . GLN B 1 49 ? 4.102 -24.391 -5.387 1 88.25 49 GLN B CA 1
ATOM 1554 C C . GLN B 1 49 ? 3.463 -25.688 -4.898 1 88.25 49 GLN B C 1
ATOM 1556 O O . GLN B 1 49 ? 3.869 -26.25 -3.875 1 88.25 49 GLN B O 1
ATOM 1561 N N . GLY B 1 50 ? 2.469 -26.203 -5.594 1 87.38 50 GLY B N 1
ATOM 1562 C CA . GLY B 1 50 ? 1.81 -27.453 -5.254 1 87.38 50 GLY B CA 1
ATOM 1563 C C . GLY B 1 50 ? 0.473 -27.641 -5.949 1 87.38 50 GLY B C 1
ATOM 1564 O O . GLY B 1 50 ? 0.373 -27.469 -7.168 1 87.38 50 GLY B O 1
ATOM 1565 N N . ASP B 1 51 ? -0.483 -28.109 -5.195 1 89.5 51 ASP B N 1
ATOM 1566 C CA . ASP B 1 51 ? -1.841 -28.297 -5.695 1 89.5 51 ASP B CA 1
ATOM 1567 C C . ASP B 1 51 ? -2.449 -26.984 -6.164 1 89.5 51 ASP B C 1
ATOM 1569 O O . ASP B 1 51 ? -2.24 -25.938 -5.543 1 89.5 51 ASP B O 1
ATOM 1573 N N . PRO B 1 52 ? -3.162 -27.031 -7.262 1 86.62 52 PRO B N 1
ATOM 1574 C CA . PRO B 1 52 ? -3.764 -25.812 -7.805 1 86.62 52 PRO B CA 1
ATOM 1575 C C . PRO B 1 52 ? -4.625 -25.078 -6.785 1 86.62 52 PRO B C 1
ATOM 1577 O O . PRO B 1 52 ? -4.648 -23.844 -6.773 1 86.62 52 PRO B O 1
ATOM 1580 N N . GLU B 1 53 ? -5.305 -25.844 -6.039 1 86.38 53 GLU B N 1
ATOM 1581 C CA . GLU B 1 53 ? -6.141 -25.203 -5.027 1 86.38 53 GLU B CA 1
ATOM 1582 C C . GLU B 1 53 ? -5.289 -24.5 -3.971 1 86.38 53 GLU B C 1
ATOM 1584 O O . GLU B 1 53 ? -5.625 -23.391 -3.523 1 86.38 53 GLU B O 1
ATOM 1589 N N . PHE B 1 54 ? -4.223 -25.109 -3.551 1 90.88 54 PHE B N 1
ATOM 1590 C CA . PHE B 1 54 ? -3.295 -24.484 -2.613 1 90.88 54 PHE B CA 1
ATOM 1591 C C . PHE B 1 54 ? -2.705 -23.203 -3.199 1 90.88 54 PHE B C 1
ATOM 1593 O O . PHE B 1 54 ? -2.635 -22.188 -2.518 1 90.88 54 PHE B O 1
ATOM 1600 N N . GLU B 1 55 ? -2.285 -23.312 -4.453 1 89.94 55 GLU B N 1
ATOM 1601 C CA . GLU B 1 55 ? -1.672 -22.156 -5.105 1 89.94 55 GLU B CA 1
ATOM 1602 C C . GLU B 1 55 ? -2.645 -20.984 -5.184 1 89.94 55 GLU B C 1
ATOM 1604 O O . GLU B 1 55 ? -2.242 -19.828 -5.059 1 89.94 55 GLU B O 1
ATOM 1609 N N . ARG B 1 56 ? -3.873 -21.312 -5.418 1 87.25 56 ARG B N 1
ATOM 1610 C CA . ARG B 1 56 ? -4.891 -20.266 -5.465 1 87.25 56 ARG B CA 1
ATOM 1611 C C . ARG B 1 56 ? -5.035 -19.578 -4.113 1 87.25 56 ARG B C 1
ATOM 1613 O O . ARG B 1 56 ? -5.086 -18.344 -4.039 1 87.25 56 ARG B O 1
ATOM 1620 N N . ILE B 1 57 ? -5.156 -20.344 -3.035 1 89.5 57 ILE B N 1
ATOM 1621 C CA . ILE B 1 57 ? -5.293 -19.797 -1.686 1 89.5 57 ILE B CA 1
ATOM 1622 C C . ILE B 1 57 ? -4.066 -18.953 -1.342 1 89.5 57 ILE B C 1
ATOM 1624 O O . ILE B 1 57 ? -4.199 -17.859 -0.793 1 89.5 57 ILE B O 1
ATOM 1628 N N . ALA B 1 58 ? -2.887 -19.484 -1.696 1 91.56 58 ALA B N 1
ATOM 1629 C CA . ALA B 1 58 ? -1.644 -18.766 -1.434 1 91.56 58 ALA B CA 1
ATOM 1630 C C . ALA B 1 58 ? -1.599 -17.438 -2.201 1 91.56 58 ALA B C 1
ATOM 1632 O O . ALA B 1 58 ? -1.17 -16.422 -1.665 1 91.56 58 ALA B O 1
ATOM 1633 N N . HIS B 1 59 ? -2.037 -17.484 -3.416 1 89.94 59 HIS B N 1
ATOM 1634 C CA . HIS B 1 59 ? -2.041 -16.297 -4.258 1 89.94 59 HIS B CA 1
ATOM 1635 C C . HIS B 1 59 ? -2.986 -15.234 -3.707 1 89.94 59 HIS B C 1
ATOM 1637 O O . HIS B 1 59 ? -2.658 -14.047 -3.703 1 89.94 59 HIS B O 1
ATOM 1643 N N . GLU B 1 60 ? -4.121 -15.648 -3.301 1 88.75 60 GLU B N 1
ATOM 1644 C CA . GLU B 1 60 ? -5.098 -14.719 -2.742 1 88.75 60 GLU B CA 1
ATOM 1645 C C . GLU B 1 60 ? -4.555 -14.031 -1.492 1 88.75 60 GLU B C 1
ATOM 1647 O O . GLU B 1 60 ? -4.691 -12.82 -1.336 1 88.75 60 GLU B O 1
ATOM 1652 N N . TYR B 1 61 ? -4.012 -14.789 -0.638 1 92.56 61 TYR B N 1
ATOM 1653 C CA . TYR B 1 61 ? -3.4 -14.242 0.568 1 92.56 61 TYR B CA 1
ATOM 1654 C C . TYR B 1 61 ? -2.307 -13.242 0.22 1 92.56 61 TYR B C 1
ATOM 1656 O O . TYR B 1 61 ? -2.256 -12.148 0.789 1 92.56 61 TYR B O 1
ATOM 1664 N N . GLN B 1 62 ? -1.5 -13.672 -0.69 1 92.69 62 GLN B N 1
ATOM 1665 C CA . GLN B 1 62 ? -0.389 -12.82 -1.088 1 92.69 62 GLN B CA 1
ATOM 1666 C C . GLN B 1 62 ? -0.892 -11.508 -1.688 1 92.69 62 GLN B C 1
ATOM 1668 O O . GLN B 1 62 ? -0.351 -10.438 -1.398 1 92.69 62 GLN B O 1
ATOM 1673 N N . ASN B 1 63 ? -1.879 -11.547 -2.516 1 90.69 63 ASN B N 1
ATOM 1674 C CA . ASN B 1 63 ? -2.459 -10.375 -3.15 1 90.69 63 ASN B CA 1
ATOM 1675 C C . ASN B 1 63 ? -2.996 -9.383 -2.117 1 90.69 63 ASN B C 1
ATOM 1677 O O . ASN B 1 63 ? -2.748 -8.18 -2.215 1 90.69 63 ASN B O 1
ATOM 1681 N N . THR B 1 64 ? -3.699 -9.922 -1.202 1 93.25 64 THR B N 1
ATOM 1682 C CA . THR B 1 64 ? -4.246 -9.07 -0.153 1 93.25 64 THR B CA 1
ATOM 1683 C C . THR B 1 64 ? -3.129 -8.492 0.713 1 93.25 64 THR B C 1
ATOM 1685 O O . THR B 1 64 ? -3.16 -7.316 1.075 1 93.25 64 THR B O 1
ATOM 1688 N N . SER B 1 65 ? -2.158 -9.305 1.049 1 94.94 65 SER B N 1
ATOM 1689 C CA . SER B 1 65 ? -1.033 -8.875 1.873 1 94.94 65 SER B CA 1
ATOM 1690 C C . SER B 1 65 ? -0.285 -7.715 1.223 1 94.94 65 SER B C 1
ATOM 1692 O O . SER B 1 65 ? 0.089 -6.754 1.897 1 94.94 65 SER B O 1
ATOM 1694 N N . GLU B 1 66 ? -0.133 -7.758 -0.038 1 93.94 66 GLU B N 1
ATOM 1695 C CA . GLU B 1 66 ? 0.597 -6.73 -0.773 1 93.94 66 GLU B CA 1
ATOM 1696 C C . GLU B 1 66 ? -0.236 -5.461 -0.918 1 93.94 66 GLU B C 1
ATOM 1698 O O . GLU B 1 66 ? 0.31 -4.355 -0.969 1 93.94 66 GLU B O 1
ATOM 1703 N N . ALA B 1 67 ? -1.494 -5.656 -0.977 1 95 67 ALA B N 1
ATOM 1704 C CA . ALA B 1 67 ? -2.385 -4.527 -1.23 1 95 67 ALA B CA 1
ATOM 1705 C C . ALA B 1 67 ? -2.613 -3.713 0.04 1 95 67 ALA B C 1
ATOM 1707 O O . ALA B 1 67 ? -2.922 -2.521 -0.027 1 95 67 ALA B O 1
ATOM 1708 N N . LEU B 1 68 ? -2.432 -4.285 1.215 1 96.56 68 LEU B N 1
ATOM 1709 C CA . LEU B 1 68 ? -2.768 -3.631 2.473 1 96.56 68 LEU B CA 1
ATOM 1710 C C . LEU B 1 68 ? -1.932 -2.369 2.67 1 96.56 68 LEU B C 1
ATOM 1712 O O . LEU B 1 68 ? -2.445 -1.342 3.117 1 96.56 68 LEU B O 1
ATOM 1716 N N . GLY B 1 69 ? -0.693 -2.467 2.295 1 95.81 69 GLY B N 1
ATOM 1717 C CA . GLY B 1 69 ? 0.188 -1.322 2.465 1 95.81 69 GLY B CA 1
ATOM 1718 C C . GLY B 1 69 ? -0.206 -0.135 1.606 1 95.81 69 GLY B C 1
ATOM 1719 O O . GLY B 1 69 ? 0.182 1 1.893 1 95.81 69 GLY B O 1
ATOM 1720 N N . ALA B 1 70 ? -0.988 -0.364 0.626 1 97.06 70 ALA B N 1
ATOM 1721 C CA . ALA B 1 70 ? -1.391 0.693 -0.298 1 97.06 70 ALA B CA 1
ATOM 1722 C C . ALA B 1 70 ? -2.828 1.133 -0.037 1 97.06 70 ALA B C 1
ATOM 1724 O O . ALA B 1 70 ? -3.117 2.33 0.026 1 97.06 70 ALA B O 1
ATOM 1725 N N . ILE B 1 71 ? -3.695 0.176 0.141 1 97.38 71 ILE B N 1
ATOM 1726 C CA . ILE B 1 71 ? -5.125 0.462 0.174 1 97.38 71 ILE B CA 1
ATOM 1727 C C . ILE B 1 71 ? -5.469 1.228 1.449 1 97.38 71 ILE B C 1
ATOM 1729 O O . ILE B 1 71 ? -6.332 2.109 1.438 1 97.38 71 ILE B O 1
ATOM 1733 N N . ILE B 1 72 ? -4.828 0.894 2.559 1 97.5 72 ILE B N 1
ATOM 1734 C CA . ILE B 1 72 ? -5.16 1.522 3.832 1 97.5 72 ILE B CA 1
ATOM 1735 C C . ILE B 1 72 ? -4.773 3 3.795 1 97.5 72 ILE B C 1
ATOM 1737 O O . ILE B 1 72 ? -5.621 3.875 3.982 1 97.5 72 ILE B O 1
ATOM 1741 N N . PRO B 1 73 ? -3.557 3.348 3.471 1 97.69 73 PRO B N 1
ATOM 1742 C CA . PRO B 1 73 ? -3.246 4.777 3.414 1 97.69 73 PRO B CA 1
ATOM 1743 C C . PRO B 1 73 ? -4.031 5.508 2.328 1 97.69 73 PRO B C 1
ATOM 1745 O O . PRO B 1 73 ? -4.402 6.672 2.508 1 97.69 73 PRO B O 1
ATOM 1748 N N . ALA B 1 74 ? -4.27 4.863 1.231 1 97.94 74 ALA B N 1
ATOM 1749 C CA . ALA B 1 74 ? -5.039 5.5 0.167 1 97.94 74 ALA B CA 1
ATOM 1750 C C . ALA B 1 74 ? -6.453 5.84 0.641 1 97.94 74 ALA B C 1
ATOM 1752 O O . ALA B 1 74 ? -6.992 6.895 0.3 1 97.94 74 ALA B O 1
ATOM 1753 N N . THR B 1 75 ? -7.059 4.949 1.389 1 98.12 75 THR B N 1
ATOM 1754 C CA . THR B 1 75 ? -8.398 5.172 1.923 1 98.12 75 THR B CA 1
ATOM 1755 C C . THR B 1 75 ? -8.406 6.355 2.887 1 98.12 75 THR B C 1
ATOM 1757 O O . THR B 1 75 ? -9.305 7.199 2.834 1 98.12 75 THR B O 1
ATOM 1760 N N . PHE B 1 76 ? -7.418 6.426 3.758 1 97.88 76 PHE B N 1
ATOM 1761 C CA . PHE B 1 76 ? -7.32 7.535 4.703 1 97.88 76 PHE B CA 1
ATOM 1762 C C . PHE B 1 76 ? -7.098 8.852 3.969 1 97.88 76 PHE B C 1
ATOM 1764 O O . PHE B 1 76 ? -7.719 9.867 4.297 1 97.88 76 PHE B O 1
ATOM 1771 N N . MET B 1 77 ? -6.215 8.852 2.992 1 97.81 77 MET B N 1
ATOM 1772 C CA . MET B 1 77 ? -5.902 10.086 2.271 1 97.81 77 MET B CA 1
ATOM 1773 C C . MET B 1 77 ? -7.102 10.562 1.461 1 97.81 77 MET B C 1
ATOM 1775 O O . MET B 1 77 ? -7.41 11.758 1.448 1 97.81 77 MET B O 1
ATOM 1779 N N . PHE B 1 78 ? -7.734 9.664 0.783 1 98.12 78 PHE B N 1
ATOM 1780 C CA . PHE B 1 78 ? -8.938 10.031 0.046 1 98.12 78 PHE B CA 1
ATOM 1781 C C . PHE B 1 78 ? -9.992 10.617 0.982 1 98.12 78 PHE B C 1
ATOM 1783 O O . PHE B 1 78 ? -10.633 11.617 0.657 1 98.12 78 PHE B O 1
ATOM 1790 N N . SER B 1 79 ? -10.195 9.938 2.098 1 97.19 79 SER B N 1
ATOM 1791 C CA . SER B 1 79 ? -11.172 10.391 3.084 1 97.19 79 SER B CA 1
ATOM 1792 C C . SER B 1 79 ? -10.859 11.805 3.562 1 97.19 79 SER B C 1
ATOM 1794 O O . SER B 1 79 ? -11.758 12.633 3.707 1 97.19 79 SER B O 1
ATOM 1796 N N . TYR B 1 80 ? -9.586 12.07 3.758 1 95.62 80 TYR B N 1
ATOM 1797 C CA . TYR B 1 80 ? -9.133 13.336 4.324 1 95.62 80 TYR B CA 1
ATOM 1798 C C . TYR B 1 80 ? -9.227 14.453 3.297 1 95.62 80 TYR B C 1
ATOM 1800 O O . TYR B 1 80 ? -9.648 15.57 3.623 1 95.62 80 TYR B O 1
ATOM 1808 N N . TYR B 1 81 ? -8.961 14.211 2.055 1 95.06 81 TYR B N 1
ATOM 1809 C CA . TYR B 1 81 ? -8.789 15.273 1.075 1 95.06 81 TYR B CA 1
ATOM 1810 C C . TYR B 1 81 ? -10.039 15.438 0.217 1 95.06 81 TYR B C 1
ATOM 1812 O O . TYR B 1 81 ? -10.281 16.5 -0.345 1 95.06 81 TYR B O 1
ATOM 1820 N N . ILE B 1 82 ? -10.805 14.406 0.006 1 95.88 82 ILE B N 1
ATOM 1821 C CA . ILE B 1 82 ? -11.898 14.438 -0.954 1 95.88 82 ILE B CA 1
ATOM 1822 C C . ILE B 1 82 ? -13.234 14.305 -0.218 1 95.88 82 ILE B C 1
ATOM 1824 O O . ILE B 1 82 ? -13.969 15.289 -0.071 1 95.88 82 ILE B O 1
ATOM 1828 N N . SER B 1 83 ? -13.492 13.102 0.333 1 97.06 83 SER B N 1
ATOM 1829 C CA . SER B 1 83 ? -14.797 12.859 0.936 1 97.06 83 SER B CA 1
ATOM 1830 C C . SER B 1 83 ? -14.797 11.57 1.76 1 97.06 83 SER B C 1
ATOM 1832 O O . SER B 1 83 ? -14.531 10.492 1.23 1 97.06 83 SER B O 1
ATOM 1834 N N . PRO B 1 84 ? -15.156 11.656 3.016 1 96.81 84 PRO B N 1
ATOM 1835 C CA . PRO B 1 84 ? -15.25 10.453 3.842 1 96.81 84 PRO B CA 1
ATOM 1836 C C . PRO B 1 84 ? -16.297 9.461 3.33 1 96.81 84 PRO B C 1
ATOM 1838 O O . PRO B 1 84 ? -16.062 8.25 3.354 1 96.81 84 PRO B O 1
ATOM 1841 N N . LYS B 1 85 ? -17.438 10.008 2.928 1 97.19 85 LYS B N 1
ATOM 1842 C CA . LYS B 1 85 ? -18.5 9.133 2.457 1 97.19 85 LYS B CA 1
ATOM 1843 C C . LYS B 1 85 ? -18.078 8.344 1.223 1 97.19 85 LYS B C 1
ATOM 1845 O O . LYS B 1 85 ? -18.312 7.145 1.131 1 97.19 85 LYS B O 1
ATOM 1850 N N . CYS B 1 86 ? -17.453 9 0.276 1 97.44 86 CYS B N 1
ATOM 1851 C CA . CYS B 1 86 ? -17 8.336 -0.935 1 97.44 86 CYS B CA 1
ATOM 1852 C C . CYS B 1 86 ? -15.867 7.355 -0.621 1 97.44 86 CYS B C 1
ATOM 1854 O O . CYS B 1 86 ? -15.758 6.309 -1.264 1 97.44 86 CYS B O 1
ATOM 1856 N N . SER B 1 87 ? -15.023 7.711 0.294 1 97.69 87 SER B N 1
ATOM 1857 C CA . SER B 1 87 ? -13.969 6.809 0.742 1 97.69 87 SER B CA 1
ATOM 1858 C C . SER B 1 87 ? -14.547 5.508 1.291 1 97.69 87 SER B C 1
ATOM 1860 O O . SER B 1 87 ? -14.039 4.426 1.005 1 97.69 87 SER B O 1
ATOM 1862 N N . LEU B 1 88 ? -15.594 5.605 2.088 1 97.31 88 LEU B N 1
ATOM 1863 C CA . LEU B 1 88 ? -16.281 4.445 2.65 1 97.31 88 LEU B CA 1
ATOM 1864 C C . LEU B 1 88 ? -16.812 3.545 1.545 1 97.31 88 LEU B C 1
ATOM 1866 O O . LEU B 1 88 ? -16.672 2.32 1.611 1 97.31 88 LEU B O 1
ATOM 1870 N N . LEU B 1 89 ? -17.375 4.172 0.62 1 97.5 89 LEU B N 1
ATOM 1871 C CA . LEU B 1 89 ? -17.969 3.426 -0.485 1 97.5 89 LEU B CA 1
ATOM 1872 C C . LEU B 1 89 ? -16.891 2.721 -1.3 1 97.5 89 LEU B C 1
ATOM 1874 O O . LEU B 1 89 ? -17 1.521 -1.568 1 97.5 89 LEU B O 1
ATOM 1878 N N . LEU B 1 90 ? -15.945 3.457 -1.713 1 97.56 90 LEU B N 1
ATOM 1879 C CA . LEU B 1 90 ? -14.883 2.896 -2.539 1 97.56 90 LEU B CA 1
ATOM 1880 C C . LEU B 1 90 ? -14.109 1.824 -1.778 1 97.56 90 LEU B C 1
ATOM 1882 O O . LEU B 1 90 ? -13.812 0.758 -2.324 1 97.56 90 LEU B O 1
ATOM 1886 N N . GLY B 1 91 ? -13.695 2.111 -0.509 1 97.94 91 GLY B N 1
ATOM 1887 C CA . GLY B 1 91 ? -13.07 1.091 0.319 1 97.94 91 GLY B CA 1
ATOM 1888 C C . GLY B 1 91 ? -13.945 -0.134 0.512 1 97.94 91 GLY B C 1
ATOM 1889 O O . GLY B 1 91 ? -13.453 -1.264 0.504 1 97.94 91 GLY B O 1
ATOM 1890 N N . GLY B 1 92 ? -15.188 0.099 0.686 1 97.31 92 GLY B N 1
ATOM 1891 C CA . GLY B 1 92 ? -16.125 -1.005 0.816 1 97.31 92 GLY B CA 1
ATOM 1892 C C . GLY B 1 92 ? -16.188 -1.887 -0.417 1 97.31 92 GLY B C 1
ATOM 1893 O O . GLY B 1 92 ? -16.234 -3.113 -0.307 1 97.31 92 GLY B O 1
ATOM 1894 N N . THR B 1 93 ? -16.219 -1.259 -1.514 1 96.19 93 THR B N 1
ATOM 1895 C CA . THR B 1 93 ? -16.25 -2.02 -2.758 1 96.19 93 THR B CA 1
ATOM 1896 C C . THR B 1 93 ? -14.992 -2.854 -2.916 1 96.19 93 THR B C 1
ATOM 1898 O O . THR B 1 93 ? -15.039 -3.988 -3.396 1 96.19 93 THR B O 1
ATOM 1901 N N . TRP B 1 94 ? -13.836 -2.297 -2.592 1 96.31 94 TRP B N 1
ATOM 1902 C CA . TRP B 1 94 ? -12.586 -3.055 -2.615 1 96.31 94 TRP B CA 1
ATOM 1903 C C . TRP B 1 94 ? -12.68 -4.273 -1.702 1 96.31 94 TRP B C 1
ATOM 1905 O O . TRP B 1 94 ? -12.281 -5.375 -2.088 1 96.31 94 TRP B O 1
ATOM 1915 N N . LEU B 1 95 ? -13.281 -4.09 -0.557 1 95.44 95 LEU B N 1
ATOM 1916 C CA . LEU B 1 95 ? -13.43 -5.172 0.411 1 95.44 95 LEU B CA 1
ATOM 1917 C C . LEU B 1 95 ? -14.32 -6.277 -0.141 1 95.44 95 LEU B C 1
ATOM 1919 O O . LEU B 1 95 ? -14 -7.461 -0.019 1 95.44 95 LEU B O 1
ATOM 1923 N N . VAL B 1 96 ? -15.391 -5.867 -0.695 1 92.56 96 VAL B N 1
ATOM 1924 C CA . VAL B 1 96 ? -16.328 -6.832 -1.261 1 92.56 96 VAL B CA 1
ATOM 1925 C C . VAL B 1 96 ? -15.641 -7.648 -2.352 1 92.56 96 VAL B C 1
ATOM 1927 O O . VAL B 1 96 ? -15.828 -8.859 -2.441 1 92.56 96 VAL B O 1
ATOM 1930 N N . SER B 1 97 ? -14.891 -6.98 -3.154 1 90.5 97 SER B N 1
ATOM 1931 C CA . SER B 1 97 ? -14.172 -7.668 -4.223 1 90.5 97 SER B CA 1
ATOM 1932 C C . SER B 1 97 ? -13.219 -8.719 -3.664 1 90.5 97 SER B C 1
ATOM 1934 O O . SER B 1 97 ? -13.117 -9.82 -4.207 1 90.5 97 SER B O 1
ATOM 1936 N N . LYS B 1 98 ? -12.562 -8.445 -2.531 1 91 98 LYS B N 1
ATOM 1937 C CA . LYS B 1 98 ? -11.641 -9.391 -1.908 1 91 98 LYS B CA 1
ATOM 1938 C C . LYS B 1 98 ? -12.391 -10.562 -1.278 1 91 98 LYS B C 1
ATOM 1940 O O . LYS B 1 98 ? -11.906 -11.695 -1.289 1 91 98 LYS B O 1
ATOM 1945 N N . MET B 1 99 ? -13.5 -10.281 -0.785 1 88.81 99 MET B N 1
ATOM 1946 C CA . MET B 1 99 ? -14.305 -11.328 -0.171 1 88.81 99 MET B CA 1
ATOM 1947 C C . MET B 1 99 ? -14.82 -12.305 -1.224 1 88.81 99 MET B C 1
ATOM 1949 O O . MET B 1 99 ? -14.891 -13.508 -0.983 1 88.81 99 MET B O 1
ATOM 1953 N N . LEU B 1 100 ? -15.141 -11.797 -2.344 1 83.25 100 LEU B N 1
ATOM 1954 C CA . LEU B 1 100 ? -15.609 -12.648 -3.434 1 83.25 100 LEU B CA 1
ATOM 1955 C C . LEU B 1 100 ? -14.5 -13.562 -3.934 1 83.25 100 LEU B C 1
ATOM 1957 O O . LEU B 1 100 ? -14.758 -14.703 -4.324 1 83.25 100 LEU B O 1
ATOM 1961 N N . ASN B 1 101 ? -13.32 -13.102 -3.854 1 77.25 101 ASN B N 1
ATOM 1962 C CA . ASN B 1 101 ? -12.172 -13.898 -4.289 1 77.25 101 ASN B CA 1
ATOM 1963 C C . ASN B 1 101 ? -11.867 -15.023 -3.307 1 77.25 101 ASN B C 1
ATOM 1965 O O . ASN B 1 101 ? -11.266 -16.031 -3.678 1 77.25 101 ASN B O 1
ATOM 1969 N N . CYS B 1 102 ? -12.227 -14.852 -2.066 1 71.94 102 CYS B N 1
ATOM 1970 C CA . CYS B 1 102 ? -11.945 -15.828 -1.021 1 71.94 102 CYS B CA 1
ATOM 1971 C C . CYS B 1 102 ? -12.977 -16.953 -1.039 1 71.94 102 CYS B C 1
ATOM 1973 O O . CYS B 1 102 ? -12.727 -18.031 -0.513 1 71.94 102 CYS B O 1
ATOM 1975 N N . CYS B 1 103 ? -14.094 -16.719 -1.573 1 64.75 103 CYS B N 1
ATOM 1976 C CA . CYS B 1 103 ? -15.156 -17.703 -1.548 1 64.75 103 CYS B CA 1
ATOM 1977 C C . CYS B 1 103 ? -14.945 -18.766 -2.625 1 64.75 103 CYS B C 1
ATOM 1979 O O . CYS B 1 103 ? -14.82 -18.438 -3.807 1 64.75 103 CYS B O 1
ATOM 1981 N N . SER B 1 104 ? -14.578 -19.922 -2.062 1 59.12 104 SER B N 1
ATOM 1982 C CA . SER B 1 104 ? -14.312 -21.062 -2.932 1 59.12 104 SER B CA 1
ATOM 1983 C C . SER B 1 104 ? -15.43 -21.25 -3.953 1 59.12 104 SER B C 1
ATOM 1985 O O . SER B 1 104 ? -15.164 -21.547 -5.121 1 59.12 104 SER B O 1
ATOM 1987 N N . TYR B 1 105 ? -16.609 -21.141 -3.418 1 51.41 105 TYR B N 1
ATOM 1988 C CA . TYR B 1 105 ? -17.734 -21.297 -4.324 1 51.41 105 TYR B CA 1
ATOM 1989 C C . TYR B 1 105 ? -17.688 -20.266 -5.441 1 51.41 105 TYR B C 1
ATOM 1991 O O . TYR B 1 105 ? -17.922 -20.594 -6.605 1 51.41 105 TYR B O 1
ATOM 1999 N N . CYS B 1 106 ? -17.406 -19.188 -5.082 1 51.22 106 CYS B N 1
ATOM 2000 C CA . CYS B 1 106 ? -17.344 -18.109 -6.062 1 51.22 106 CYS B CA 1
ATOM 2001 C C . CYS B 1 106 ? -16.141 -18.281 -6.984 1 51.22 106 CYS B C 1
ATOM 2003 O O . CYS B 1 106 ? -16.219 -18.016 -8.188 1 51.22 106 CYS B O 1
ATOM 2005 N N . CYS B 1 107 ? -15.07 -18.797 -6.371 1 55.97 107 CYS B N 1
ATOM 2006 C CA . CYS B 1 107 ? -13.852 -19.016 -7.145 1 55.97 107 CYS B CA 1
ATOM 2007 C C . CYS B 1 107 ? -14.031 -20.141 -8.148 1 55.97 107 CYS B C 1
ATOM 2009 O O . CYS B 1 107 ? -13.539 -20.062 -9.273 1 55.97 107 CYS B O 1
ATOM 2011 N N . LYS B 1 108 ? -14.703 -21.172 -7.648 1 55.75 108 LYS B N 1
ATOM 2012 C CA . LYS B 1 108 ? -14.977 -22.281 -8.547 1 55.75 108 LYS B CA 1
ATOM 2013 C C . LYS B 1 108 ? -15.852 -21.844 -9.711 1 55.75 108 LYS B C 1
ATOM 2015 O O . LYS B 1 108 ? -15.625 -22.266 -10.852 1 55.75 108 LYS B O 1
ATOM 2020 N N . LYS B 1 109 ? -16.812 -21.125 -9.414 1 53.69 109 LYS B N 1
ATOM 2021 C CA . LYS B 1 109 ? -17.703 -20.625 -10.461 1 53.69 109 LYS B CA 1
ATOM 2022 C C . LYS B 1 109 ? -16.969 -19.688 -11.414 1 53.69 109 LYS B C 1
ATOM 2024 O O . LYS B 1 109 ? -17.25 -19.688 -12.617 1 53.69 109 LYS B O 1
ATOM 2029 N N . GLU B 1 110 ? -16.031 -18.938 -10.844 1 54.41 110 GLU B N 1
ATOM 2030 C CA . GLU B 1 110 ? -15.227 -18.016 -11.641 1 54.41 110 GLU B CA 1
ATOM 2031 C C . GLU B 1 110 ? -14.289 -18.766 -12.578 1 54.41 110 GLU B C 1
ATOM 2033 O O . GLU B 1 110 ? -14.102 -18.359 -13.727 1 54.41 110 GLU B O 1
ATOM 2038 N N . LYS B 1 111 ? -13.703 -19.828 -12.016 1 56.66 111 LYS B N 1
ATOM 2039 C CA . LYS B 1 111 ? -12.836 -20.656 -12.852 1 56.66 111 LYS B CA 1
ATOM 2040 C C . LYS B 1 111 ? -13.609 -21.234 -14.039 1 56.66 111 LYS B C 1
ATOM 2042 O O . LYS B 1 111 ? -13.039 -21.453 -15.109 1 56.66 111 LYS B O 1
ATOM 2047 N N . GLU B 1 112 ? -14.859 -21.406 -13.742 1 54.78 112 GLU B N 1
ATOM 2048 C CA . GLU B 1 112 ? -15.672 -21.953 -14.828 1 54.78 112 GLU B CA 1
ATOM 2049 C C . GLU B 1 112 ? -16.109 -20.859 -15.797 1 54.78 112 GLU B C 1
ATOM 2051 O O . GLU B 1 112 ? -16.219 -21.109 -17 1 54.78 112 GLU B O 1
ATOM 2056 N N . ASN B 1 113 ? -16.375 -19.703 -15.102 1 49.72 113 ASN B N 1
ATOM 2057 C CA . ASN B 1 113 ? -16.781 -18.594 -15.945 1 49.72 113 ASN B CA 1
ATOM 2058 C C . ASN B 1 113 ? -15.711 -17.516 -16.016 1 49.72 113 ASN B C 1
ATOM 2060 O O . ASN B 1 113 ? -15.297 -16.969 -14.992 1 49.72 113 ASN B O 1
ATOM 2064 N N . ASP B 1 114 ? -14.945 -17.359 -17.062 1 53.56 114 ASP B N 1
ATOM 2065 C CA . ASP B 1 114 ? -13.875 -16.406 -17.328 1 53.56 114 ASP B CA 1
ATOM 2066 C C . ASP B 1 114 ? -14.289 -14.992 -16.922 1 53.56 114 ASP B C 1
ATOM 2068 O O . ASP B 1 114 ? -13.469 -14.219 -16.422 1 53.56 114 ASP B O 1
ATOM 2072 N N . CYS B 1 115 ? -15.609 -14.727 -17.078 1 48.03 115 CYS B N 1
ATOM 2073 C CA . CYS B 1 115 ? -16.125 -13.375 -16.859 1 48.03 115 CYS B CA 1
ATOM 2074 C C . CYS B 1 115 ? -16.078 -13.023 -15.375 1 48.03 115 CYS B C 1
ATOM 2076 O O . CYS B 1 115 ? -15.703 -11.906 -15.008 1 48.03 115 CYS B O 1
ATOM 2078 N N . ALA B 1 116 ? -16.516 -14.023 -14.625 1 53.44 116 ALA B N 1
ATOM 2079 C CA . ALA B 1 116 ? -16.594 -13.781 -13.188 1 53.44 116 ALA B CA 1
ATOM 2080 C C . ALA B 1 116 ? -15.211 -13.586 -12.586 1 53.44 116 ALA B C 1
ATOM 2082 O O . ALA B 1 116 ? -15.039 -12.789 -11.656 1 53.44 116 ALA B O 1
ATOM 2083 N N . LYS B 1 117 ? -14.211 -14.258 -13.141 1 58.38 117 LYS B N 1
ATOM 2084 C CA . LYS B 1 117 ? -12.836 -14.141 -12.672 1 58.38 117 LYS B CA 1
ATOM 2085 C C . LYS B 1 117 ? -12.32 -12.711 -12.836 1 58.38 117 LYS B C 1
ATOM 2087 O O . LYS B 1 117 ? -11.656 -12.18 -11.938 1 58.38 117 LYS B O 1
ATOM 2092 N N . ASN B 1 118 ? -12.852 -12.148 -13.844 1 67.31 118 ASN B N 1
ATOM 2093 C CA . ASN B 1 118 ? -12.32 -10.844 -14.227 1 67.31 118 ASN B CA 1
ATOM 2094 C C . ASN B 1 118 ? -13.062 -9.711 -13.531 1 67.31 118 ASN B C 1
ATOM 2096 O O . ASN B 1 118 ? -12.5 -8.641 -13.297 1 67.31 118 ASN B O 1
ATOM 2100 N N . VAL B 1 119 ? -14.297 -10.125 -13.07 1 72.62 119 VAL B N 1
ATOM 2101 C CA . VAL B 1 119 ? -15.109 -9.039 -12.539 1 72.62 119 VAL B CA 1
ATOM 2102 C C . VAL B 1 119 ? -14.586 -8.617 -11.172 1 72.62 119 VAL B C 1
ATOM 2104 O O . VAL B 1 119 ? -14.5 -7.426 -10.867 1 72.62 119 VAL B O 1
ATOM 2107 N N . HIS B 1 120 ? -14.273 -9.609 -10.352 1 75.62 120 HIS B N 1
ATOM 2108 C CA . HIS B 1 120 ? -13.797 -9.281 -9.016 1 75.62 120 HIS B CA 1
ATOM 2109 C C . HIS B 1 120 ? -12.461 -8.555 -9.07 1 75.62 120 HIS B C 1
ATOM 2111 O O . HIS B 1 120 ? -12.234 -7.613 -8.305 1 75.62 120 HIS B O 1
ATOM 2117 N N . THR B 1 121 ? -11.656 -8.992 -9.977 1 78.12 121 THR B N 1
ATOM 2118 C CA . THR B 1 121 ? -10.359 -8.352 -10.125 1 78.12 121 THR B CA 1
ATOM 2119 C C . THR B 1 121 ? -10.523 -6.926 -10.664 1 78.12 121 THR B C 1
ATOM 2121 O O . THR B 1 121 ? -9.844 -6.004 -10.203 1 78.12 121 THR B O 1
ATOM 2124 N N . CYS B 1 122 ? -11.484 -6.812 -11.523 1 83.56 122 CYS B N 1
ATOM 2125 C CA . CYS B 1 122 ? -11.742 -5.492 -12.086 1 83.56 122 CYS B CA 1
ATOM 2126 C C . CYS B 1 122 ? -12.281 -4.543 -11.023 1 83.56 122 CYS B C 1
ATOM 2128 O O . CYS B 1 122 ? -11.867 -3.385 -10.945 1 83.56 122 CYS B O 1
ATOM 2130 N N . LEU B 1 123 ? -13.148 -5.078 -10.266 1 86 123 LEU B N 1
ATOM 2131 C CA . LEU B 1 123 ? -13.734 -4.262 -9.211 1 86 123 LEU B CA 1
ATOM 2132 C C . LEU B 1 123 ? -12.664 -3.805 -8.219 1 86 123 LEU B C 1
ATOM 2134 O O . LEU B 1 123 ? -12.656 -2.646 -7.801 1 86 123 LEU B O 1
ATOM 2138 N N . SER B 1 124 ? -11.836 -4.633 -7.879 1 90.06 124 SER B N 1
ATOM 2139 C CA . SER B 1 124 ? -10.758 -4.316 -6.953 1 90.06 124 SER B CA 1
ATOM 2140 C C . SER B 1 124 ? -9.844 -3.23 -7.516 1 90.06 124 SER B C 1
ATOM 2142 O O . SER B 1 124 ? -9.531 -2.258 -6.828 1 90.06 124 SER B O 1
ATOM 2144 N N . HIS B 1 125 ? -9.523 -3.352 -8.781 1 91.62 125 HIS B N 1
ATOM 2145 C CA . HIS B 1 125 ? -8.609 -2.398 -9.398 1 91.62 125 HIS B CA 1
ATOM 2146 C C . HIS B 1 125 ? -9.273 -1.038 -9.578 1 91.62 125 HIS B C 1
ATOM 2148 O O . HIS B 1 125 ? -8.648 -0.002 -9.344 1 91.62 125 HIS B O 1
ATOM 2154 N N . ILE B 1 126 ? -10.508 -1.038 -9.945 1 92.81 126 ILE B N 1
ATOM 2155 C CA . ILE B 1 126 ? -11.219 0.217 -10.148 1 92.81 126 ILE B CA 1
ATOM 2156 C C . ILE B 1 126 ? -11.305 0.985 -8.836 1 92.81 126 ILE B C 1
ATOM 2158 O O . ILE B 1 126 ? -11.016 2.184 -8.789 1 92.81 126 ILE B O 1
ATOM 2162 N N . SER B 1 127 ? -11.703 0.314 -7.797 1 95.38 127 SER B N 1
ATOM 2163 C CA . SER B 1 127 ? -11.789 0.943 -6.48 1 95.38 127 SER B CA 1
ATOM 2164 C C . SER B 1 127 ? -10.43 1.487 -6.039 1 95.38 127 SER B C 1
ATOM 2166 O O . SER B 1 127 ? -10.336 2.617 -5.555 1 95.38 127 SER B O 1
ATOM 2168 N N . PHE B 1 128 ? -9.469 0.721 -6.293 1 95.5 128 PHE B N 1
ATOM 2169 C CA . PHE B 1 128 ? -8.125 1.091 -5.879 1 95.5 128 PHE B CA 1
ATOM 2170 C C . PHE B 1 128 ? -7.652 2.338 -6.621 1 95.5 128 PHE B C 1
ATOM 2172 O O . PHE B 1 128 ? -7.195 3.299 -6 1 95.5 128 PHE B O 1
ATOM 2179 N N . PHE B 1 129 ? -7.828 2.41 -7.867 1 96 129 PHE B N 1
ATOM 2180 C CA . PHE B 1 129 ? -7.316 3.523 -8.656 1 96 129 PHE B CA 1
ATOM 2181 C C . PHE B 1 129 ? -8.18 4.766 -8.469 1 96 129 PHE B C 1
ATOM 2183 O O . PHE B 1 129 ? -7.684 5.891 -8.562 1 96 129 PHE B O 1
ATOM 2190 N N . ALA B 1 130 ? -9.414 4.531 -8.18 1 96.38 130 ALA B N 1
ATOM 2191 C CA . ALA B 1 130 ? -10.25 5.668 -7.812 1 96.38 130 ALA B CA 1
ATOM 2192 C C . ALA B 1 130 ? -9.758 6.316 -6.523 1 96.38 130 ALA B C 1
ATOM 2194 O O . ALA B 1 130 ? -9.672 7.543 -6.43 1 96.38 130 ALA B O 1
ATOM 2195 N N . LEU B 1 131 ? -9.422 5.5 -5.57 1 97.44 131 LEU B N 1
ATOM 2196 C CA . LEU B 1 131 ? -8.906 6.012 -4.301 1 97.44 131 LEU B CA 1
ATOM 2197 C C . LEU B 1 131 ? -7.574 6.719 -4.5 1 97.44 131 LEU B C 1
ATOM 2199 O O . LEU B 1 131 ? -7.371 7.824 -3.99 1 97.44 131 LEU B O 1
ATOM 2203 N N . LEU B 1 132 ? -6.73 6.066 -5.219 1 96.5 132 LEU B N 1
ATOM 2204 C CA . LEU B 1 132 ? -5.406 6.629 -5.469 1 96.5 132 LEU B CA 1
ATOM 2205 C C . LEU B 1 132 ? -5.508 7.926 -6.27 1 96.5 1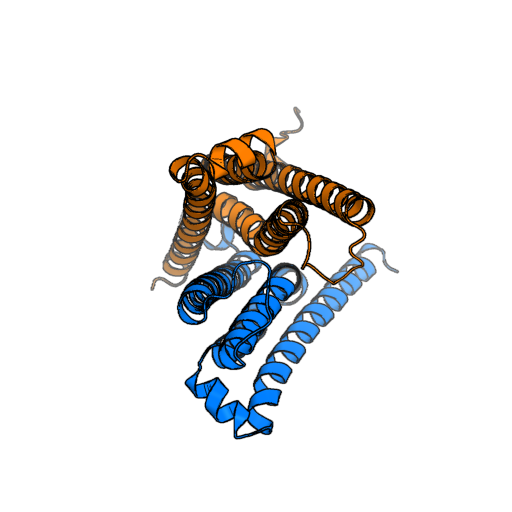32 LEU B C 1
ATOM 2207 O O . LEU B 1 132 ? -4.875 8.922 -5.918 1 96.5 132 LEU B O 1
ATOM 2211 N N . GLY B 1 133 ? -6.258 7.887 -7.332 1 96.75 133 GLY B N 1
ATOM 2212 C CA . GLY B 1 133 ? -6.445 9.07 -8.164 1 96.75 133 GLY B CA 1
ATOM 2213 C C . GLY B 1 133 ? -7.062 10.234 -7.414 1 96.75 133 GLY B C 1
ATOM 2214 O O . GLY B 1 133 ? -6.637 11.375 -7.574 1 96.75 133 GLY B O 1
ATOM 2215 N N . GLY B 1 134 ? -8.102 9.93 -6.684 1 96.12 134 GLY B N 1
ATOM 2216 C CA . GLY B 1 134 ? -8.703 10.969 -5.867 1 96.12 134 GLY B CA 1
ATOM 2217 C C . GLY B 1 134 ? -7.738 11.578 -4.863 1 96.12 134 GLY B C 1
ATOM 2218 O O . GLY B 1 134 ? -7.723 12.789 -4.664 1 96.12 134 GLY B O 1
ATOM 2219 N N . SER B 1 135 ? -6.988 10.695 -4.168 1 96.25 135 SER B N 1
ATOM 2220 C CA . SER B 1 135 ? -5.977 11.18 -3.234 1 96.25 135 SER B CA 1
ATOM 2221 C C . SER B 1 135 ? -4.98 12.102 -3.932 1 96.25 135 SER B C 1
ATOM 2223 O O . SER B 1 135 ? -4.648 13.172 -3.412 1 96.25 135 SER B O 1
ATOM 2225 N N . ALA B 1 136 ? -4.488 11.703 -5.047 1 96.62 136 ALA B N 1
ATOM 2226 C CA . ALA B 1 136 ? -3.545 12.508 -5.816 1 96.62 136 ALA B CA 1
ATOM 2227 C C . ALA B 1 136 ? -4.145 13.859 -6.18 1 96.62 136 ALA B C 1
ATOM 2229 O O . ALA B 1 136 ? -3.484 14.898 -6.055 1 96.62 136 ALA B O 1
ATOM 2230 N N . PHE B 1 137 ? -5.34 13.844 -6.629 1 95.75 137 PHE B N 1
ATOM 2231 C CA . PHE B 1 137 ? -6.039 15.07 -6.996 1 95.75 137 PHE B CA 1
ATOM 2232 C C . PHE B 1 137 ? -6.188 15.992 -5.789 1 95.75 137 PHE B C 1
ATOM 2234 O O . PHE B 1 137 ? -5.934 17.188 -5.891 1 95.75 137 PHE B O 1
ATOM 2241 N N . GLY B 1 138 ? -6.652 15.406 -4.676 1 94.31 138 GLY B N 1
ATOM 2242 C CA . GLY B 1 138 ? -6.816 16.203 -3.469 1 94.31 138 GLY B CA 1
ATOM 2243 C C . GLY B 1 138 ? -5.516 16.812 -2.971 1 94.31 138 GLY B C 1
ATOM 2244 O O . GLY B 1 138 ? -5.473 17.984 -2.611 1 94.31 138 GLY B O 1
ATOM 2245 N N . ILE B 1 139 ? -4.496 16.047 -2.943 1 94.19 139 ILE B N 1
ATOM 2246 C CA . ILE B 1 139 ? -3.186 16.516 -2.496 1 94.19 139 ILE B CA 1
ATOM 2247 C C . ILE B 1 139 ? -2.652 17.562 -3.459 1 94.19 139 ILE B C 1
ATOM 2249 O O . ILE B 1 139 ? -2.137 18.609 -3.031 1 94.19 139 ILE B O 1
ATOM 2253 N N . GLY B 1 140 ? -2.756 17.297 -4.738 1 93.25 140 GLY B N 1
ATOM 2254 C CA . GLY B 1 140 ? -2.342 18.266 -5.738 1 93.25 140 GLY B CA 1
ATOM 2255 C C . GLY B 1 140 ? -3.049 19.594 -5.598 1 93.25 140 GLY B C 1
ATOM 2256 O O . GLY B 1 140 ? -2.42 20.656 -5.715 1 93.25 140 GLY B O 1
ATOM 2257 N N . SER B 1 141 ? -4.336 19.578 -5.449 1 92 141 SER B N 1
ATOM 2258 C CA . SER B 1 141 ? -5.121 20.797 -5.27 1 92 141 SER B CA 1
ATOM 2259 C C . SER B 1 141 ? -4.695 21.547 -4.016 1 92 141 SER B C 1
ATOM 2261 O O . SER B 1 141 ? -4.629 22.781 -4.02 1 92 141 SER B O 1
ATOM 2263 N N . SER B 1 142 ? -4.422 20.75 -2.984 1 89.06 142 SER B N 1
ATOM 2264 C CA . SER B 1 142 ? -3.986 21.375 -1.739 1 89.06 142 SER B CA 1
ATOM 2265 C C . SER B 1 142 ? -2.637 22.062 -1.91 1 89.06 142 SER B C 1
ATOM 2267 O O . SER B 1 142 ? -2.426 2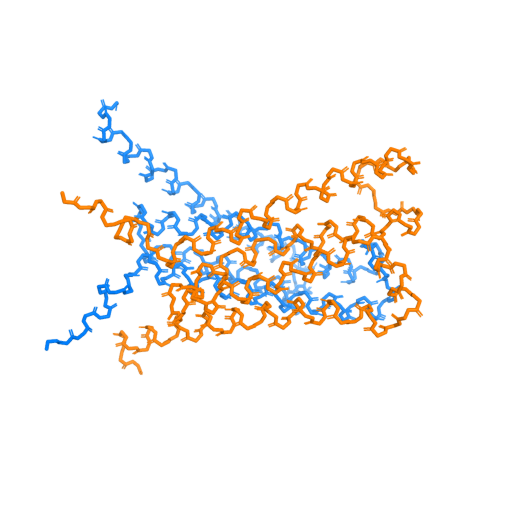3.172 -1.396 1 89.06 142 SER B O 1
ATOM 2269 N N . LEU B 1 143 ? -1.778 21.469 -2.641 1 88.69 143 LEU B N 1
ATOM 2270 C CA . LEU B 1 143 ? -0.455 22.047 -2.877 1 88.69 143 LEU B CA 1
ATOM 2271 C C . LEU B 1 143 ? -0.534 23.234 -3.83 1 88.69 143 LEU B C 1
ATOM 2273 O O . LEU B 1 143 ? 0.178 24.219 -3.652 1 88.69 143 LEU B O 1
ATOM 2277 N N . TYR B 1 144 ? -1.391 23.094 -4.828 1 88.19 144 TYR B N 1
ATOM 2278 C CA . TYR B 1 144 ? -1.588 24.172 -5.793 1 88.19 144 TYR B CA 1
ATOM 2279 C C . TYR B 1 144 ? -2.113 25.422 -5.113 1 88.19 144 TYR B C 1
ATOM 2281 O O . TYR B 1 144 ? -1.628 26.531 -5.371 1 88.19 144 TYR B O 1
ATOM 2289 N N . ASN B 1 145 ? -3.074 25.266 -4.301 1 84.94 145 ASN B N 1
ATOM 2290 C CA . ASN B 1 145 ? -3.668 26.406 -3.6 1 84.94 145 ASN B CA 1
ATOM 2291 C C . ASN B 1 145 ? -2.695 27.016 -2.596 1 84.94 145 ASN B C 1
ATOM 2293 O O . ASN B 1 145 ? -2.74 28.219 -2.338 1 84.94 145 ASN B O 1
ATOM 2297 N N . ARG B 1 146 ? -1.901 26.188 -2.125 1 81.06 146 ARG B N 1
ATOM 2298 C CA . ARG B 1 146 ? -0.942 26.625 -1.121 1 81.06 146 ARG B CA 1
ATOM 2299 C C . ARG B 1 146 ? 0.198 27.406 -1.763 1 81.06 146 ARG B C 1
ATOM 2301 O O . ARG B 1 146 ? 0.625 28.438 -1.236 1 81.06 146 ARG B O 1
ATOM 2308 N N . TYR B 1 147 ? 0.687 26.875 -2.752 1 78.75 147 TYR B N 1
ATOM 2309 C CA . TYR B 1 147 ? 1.872 27.5 -3.332 1 78.75 147 TYR B CA 1
ATOM 2310 C C . TYR B 1 147 ? 1.498 28.406 -4.496 1 78.75 147 TYR B C 1
ATOM 2312 O O . TYR B 1 147 ? 2.357 29.094 -5.062 1 78.75 147 TYR B O 1
ATOM 2320 N N . LYS B 1 148 ? 0.275 28.672 -4.664 1 73.19 148 LYS B N 1
ATOM 2321 C CA . LYS B 1 148 ? -0.211 29.531 -5.734 1 73.19 148 LYS B CA 1
ATOM 2322 C C . LYS B 1 148 ? 0.497 29.234 -7.051 1 73.19 148 LYS B C 1
ATOM 2324 O O . LYS B 1 148 ? 1.088 30.125 -7.668 1 73.19 148 LYS B O 1
ATOM 2329 N N . LEU B 1 149 ? 0.746 27.953 -7.227 1 52.88 149 LEU B N 1
ATOM 2330 C CA . LEU B 1 149 ? 1.358 27.656 -8.516 1 52.88 149 LEU B CA 1
ATOM 2331 C C . LEU B 1 149 ? 0.306 27.609 -9.617 1 52.88 149 LEU B C 1
ATOM 2333 O O . LEU B 1 149 ? -0.849 27.266 -9.367 1 52.88 149 LEU B O 1
#

Nearest PDB structures (foldseek):
  4ntb-assembly1_A  TM=8.827E-01  e=4.739E-06  Mus musculus
  2uui-assembly1_A-2  TM=8.558E-01  e=4.282E-06  Homo sapiens
  2uui-assembly1_A-3  TM=8.558E-01  e=4.282E-06  Homo sapiens
  4jrz-assembly1_A  TM=8.592E-01  e=6.761E-06  Homo sapiens
  3leo-assembly1_A  TM=7.905E-01  e=6.761E-06  Homo sapiens

Secondary structure (DSSP, 8-state):
----HHHHS-HHHHHHHHHHHHHHHHHHHHHHHHHHHHHHHT--TT---S-HHHHHHHHHHHHHHHHHHHHHHHHHHHHHHT-HHHHHHHHHHHHHHHHHHH-HHHHHHHHH-HHHHHHHHHHHHHHHHHHHHHHHHHHHHHHHHHHT-/----HHHHS-HHHHHHHHHHHHHHHHHHHHHHHHHHHHHHHT--TT---S-HHHHHHHHHHHHHHHHHHHHHHHHHHHHHHT-HHHHHHHHHHHHHHHHHHH-HHHHHHHHH-HHHHHHHHHHHHHHHHHHHHHHHHHHHHHHHHHHT-

Solvent-accessible surface area (backbone atoms only — not comparable to full-atom values): 15196 Å² total; per-residue (Å²): 127,83,81,58,56,55,74,77,54,35,57,40,53,48,38,37,48,52,48,42,51,51,50,45,48,51,50,50,52,38,49,50,52,39,54,52,42,26,63,75,70,70,44,60,84,69,61,70,76,74,54,69,69,50,34,48,49,48,48,53,38,50,52,49,40,64,41,37,59,51,53,45,56,29,31,37,43,15,12,64,53,69,35,29,69,58,28,39,52,36,48,47,48,30,49,50,23,53,52,47,64,66,32,59,69,49,37,53,50,14,70,73,33,67,65,56,49,48,44,34,53,46,43,30,51,51,29,48,49,50,32,44,48,44,23,50,51,29,52,49,52,52,48,29,67,71,62,66,103,127,83,78,60,55,56,76,78,53,34,58,41,54,48,37,36,47,53,47,41,51,51,51,53,49,53,50,51,52,40,50,51,50,37,53,52,42,26,65,75,70,68,46,61,85,88,62,66,76,75,54,68,68,52,26,49,48,47,36,53,39,50,53,51,61,46,41,50,40,42,53,46,58,29,30,37,43,16,12,65,55,70,35,30,69,58,26,39,50,37,47,46,47,29,48,51,24,54,52,48,64,67,32,60,70,51,39,54,51,14,72,71,33,69,63,54,49,47,46,38,54,45,44,30,50,52,29,48,50,51,31,45,49,46,24,49,50,30,51,49,50,52,49,33,69,66,63,69,104

Sequence (298 aa):
MPFDTKSIFPDFIVFPSAISTIAIGLWSVQAYKLGEARKRYNVKAPHVQGDPEFERIAHEYQNTSEALGAIIPATFMFSYYISPKCSLLLGGTWLVSKMLNCCSYCCKKEKENDCAKNVHTCLSHISFFALLGGSAFGIGSSLYNRYKLMPFDTKS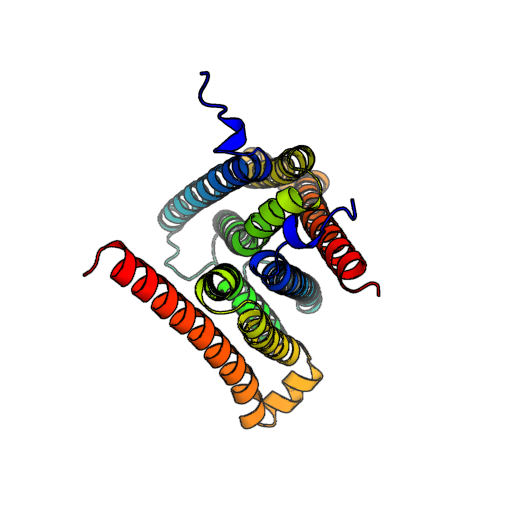IFPDFIVFPSAISTIAIGLWSVQAYKLGEARKRYNVKAPHVQGDPEFERIAHEYQNTSEALGAIIPATFMFSYYISPKCSLLLGGTWLVSKMLNCCSYCCKKEKENDCAKNVHTCLSHISFFALLGGSAFGIGSSLYNRYKL

Organism: Dictyostelium discoideum (NCBI:txid44689)

Foldseek 3Di:
DPPPVCVVPPLLRVLLVVLLVVLVVVLVVLVVVLVVLCVVQVPDPPDLDGDPVSNLSVVLSVVSVVCSVQLSVLLSLLSVQPNSVVSNVLSVQLVVLSVLSVDVVSVVVCVVPVVSVVVSVVSNVVSRVVSVVSSVVRVVVVCCVVVVD/DPPPCCVVPPLLRVLLVVLLVVLVVLLVVLVVVLVVLCVVQVPDPPDLDGDPVSNLSVVLSVVSVVCSVQLSVLLSLLSVQPNSVVSNVLSVQLSVLSVLSNDPVSVVVCVVPVVSVVVSVVSNVVSRVVSVVSSVVRVVVVVCVVVVD

pLDDT: mean 86.24, std 14.67, range [33.34, 98.12]